Protein AF-A0A3B1E7H5-F1 (afdb_monomer_lite)

pLDDT: mean 79.61, std 22.27, range [31.23, 98.44]

Structure (mmCIF, N/CA/C/O backbone):
data_AF-A0A3B1E7H5-F1
#
_entry.id   AF-A0A3B1E7H5-F1
#
loop_
_atom_site.group_PDB
_atom_site.id
_atom_site.type_symbol
_atom_site.label_atom_id
_atom_site.label_alt_id
_atom_site.label_comp_id
_atom_site.label_asym_id
_atom_site.label_entity_id
_atom_site.label_seq_id
_atom_site.pdbx_PDB_ins_code
_atom_site.Cartn_x
_atom_site.Cartn_y
_atom_site.Cartn_z
_atom_site.occupancy
_atom_site.B_iso_or_equiv
_atom_site.auth_seq_id
_atom_site.auth_comp_id
_atom_site.auth_asym_id
_atom_site.auth_atom_id
_atom_site.pdbx_PDB_model_num
ATOM 1 N N . MET A 1 1 ? 41.644 23.064 11.156 1.00 37.06 1 MET A N 1
ATOM 2 C CA . MET A 1 1 ? 41.911 21.688 10.684 1.00 37.06 1 MET A CA 1
ATOM 3 C C . MET A 1 1 ? 40.904 20.757 11.340 1.00 37.06 1 MET A C 1
ATOM 5 O O . MET A 1 1 ? 40.813 20.845 12.561 1.00 37.06 1 MET A O 1
ATOM 9 N N . PRO A 1 2 ? 40.238 19.846 10.609 1.00 52.75 2 PRO A N 1
ATOM 10 C CA . PRO A 1 2 ? 39.858 19.847 9.179 1.00 52.75 2 PRO A CA 1
ATOM 11 C C . PRO A 1 2 ? 38.431 20.451 8.998 1.00 52.75 2 PRO A C 1
ATOM 13 O O . PRO A 1 2 ? 37.712 20.549 9.986 1.00 52.75 2 PRO A O 1
ATOM 16 N N . HIS A 1 3 ? 38.027 21.080 7.884 1.00 39.94 3 HIS A N 1
ATOM 17 C CA . HIS A 1 3 ? 37.911 20.639 6.472 1.00 39.94 3 HIS A CA 1
ATOM 18 C C . HIS A 1 3 ? 36.765 19.636 6.246 1.00 39.94 3 HIS A C 1
ATOM 20 O O . HIS A 1 3 ? 36.813 18.537 6.787 1.00 39.94 3 HIS A O 1
ATOM 26 N N . ASP A 1 4 ? 35.637 20.081 5.673 1.00 42.97 4 ASP A N 1
ATOM 27 C CA . ASP A 1 4 ? 35.231 20.015 4.238 1.00 42.97 4 ASP A CA 1
ATOM 28 C C . ASP A 1 4 ? 34.160 18.889 4.123 1.00 42.97 4 ASP A C 1
ATOM 30 O O . ASP A 1 4 ? 34.088 18.043 5.009 1.00 42.97 4 ASP A O 1
ATOM 34 N N . ASP A 1 5 ? 33.215 18.792 3.184 1.00 49.41 5 ASP A N 1
ATOM 35 C CA . ASP A 1 5 ? 33.025 19.359 1.843 1.00 49.41 5 ASP A CA 1
ATOM 36 C C . ASP A 1 5 ? 31.503 19.332 1.524 1.00 49.41 5 ASP A C 1
ATOM 38 O O . ASP A 1 5 ? 30.885 18.275 1.675 1.00 49.41 5 ASP A O 1
ATOM 42 N N . ALA A 1 6 ? 30.860 20.451 1.140 1.00 48.75 6 ALA A N 1
ATOM 43 C CA . ALA A 1 6 ? 29.412 20.452 0.812 1.00 48.75 6 ALA A CA 1
ATOM 44 C C . ALA A 1 6 ? 28.867 21.670 0.033 1.00 48.75 6 ALA A C 1
ATOM 46 O O . ALA A 1 6 ? 27.847 21.544 -0.642 1.00 48.75 6 ALA A O 1
ATOM 47 N N . THR A 1 7 ? 29.483 22.854 0.127 1.00 49.75 7 THR A N 1
ATOM 48 C CA . THR A 1 7 ? 28.890 24.122 -0.362 1.00 49.75 7 THR A CA 1
ATOM 49 C C . THR A 1 7 ? 29.613 24.730 -1.567 1.00 49.75 7 THR A C 1
ATOM 51 O O . THR A 1 7 ? 29.590 25.941 -1.750 1.00 49.75 7 THR A O 1
ATOM 54 N N . LEU A 1 8 ? 30.267 23.907 -2.394 1.00 50.81 8 LEU A N 1
ATOM 55 C CA . LEU A 1 8 ? 31.097 24.372 -3.517 1.00 50.81 8 LEU A CA 1
ATOM 56 C C . LEU A 1 8 ? 30.786 23.616 -4.825 1.00 50.81 8 LEU A C 1
ATOM 58 O O . LEU A 1 8 ? 31.673 23.097 -5.498 1.00 50.81 8 LEU A O 1
ATOM 62 N N . ARG A 1 9 ? 29.490 23.520 -5.170 1.00 49.94 9 ARG A N 1
ATOM 63 C CA . ARG A 1 9 ? 28.989 22.908 -6.425 1.00 49.94 9 ARG A CA 1
ATOM 64 C C . ARG A 1 9 ? 27.782 23.617 -7.072 1.00 49.94 9 ARG A C 1
ATOM 66 O O . ARG A 1 9 ? 27.054 22.982 -7.827 1.00 49.94 9 ARG A O 1
ATOM 73 N N . GLN A 1 10 ? 27.542 24.902 -6.790 1.00 46.12 10 GLN A N 1
ATOM 74 C CA . GLN A 1 10 ? 26.424 25.656 -7.401 1.00 46.12 10 GLN A CA 1
ATOM 75 C C . GLN A 1 10 ? 26.791 27.036 -7.987 1.00 46.12 10 GLN A C 1
ATOM 77 O O . GLN A 1 10 ? 25.894 27.770 -8.381 1.00 46.12 10 GLN A O 1
ATOM 82 N N . GLU A 1 11 ? 28.080 27.381 -8.116 1.00 47.22 11 GLU A N 1
ATOM 83 C CA . GLU A 1 11 ? 28.516 28.691 -8.656 1.00 47.22 11 GLU A CA 1
ATOM 84 C C . GLU A 1 11 ? 29.422 28.612 -9.907 1.00 47.22 11 GLU A C 1
ATOM 86 O O . GLU A 1 11 ? 29.957 29.623 -10.348 1.00 47.22 11 GLU A O 1
ATOM 91 N N . THR A 1 12 ? 29.573 27.440 -10.538 1.00 46.88 12 THR A N 1
ATOM 92 C CA . THR A 1 12 ? 30.429 27.259 -11.737 1.00 46.88 12 THR A CA 1
ATOM 93 C C . THR A 1 12 ? 29.666 27.042 -13.054 1.00 46.88 12 THR A C 1
ATOM 95 O O . THR A 1 12 ? 30.247 26.542 -14.011 1.00 46.88 12 THR A O 1
ATOM 98 N N . GLU A 1 13 ? 28.388 27.432 -13.136 1.00 44.66 13 GLU A N 1
ATOM 99 C CA . GLU A 1 13 ? 27.557 27.327 -14.360 1.00 44.66 13 GLU A CA 1
ATOM 100 C C . GLU A 1 13 ? 26.935 28.671 -14.814 1.00 44.66 13 GLU A C 1
ATOM 102 O O . GLU A 1 13 ? 25.942 28.691 -15.534 1.00 44.66 13 GLU A O 1
ATOM 107 N N . GLN A 1 14 ? 27.515 29.820 -14.433 1.00 45.69 14 GLN A N 1
ATOM 108 C CA . GLN A 1 14 ? 27.044 31.152 -14.877 1.00 45.69 14 GLN A CA 1
ATOM 109 C C . GLN A 1 14 ? 28.084 32.013 -15.625 1.00 45.69 14 GLN A C 1
ATOM 111 O O . GLN A 1 14 ? 27.873 33.210 -15.801 1.00 45.69 14 GLN A O 1
ATOM 116 N N . GLN A 1 15 ? 29.195 31.437 -16.106 1.00 45.88 15 GLN A N 1
ATOM 117 C CA . GLN A 1 15 ? 30.231 32.188 -16.845 1.00 45.88 15 GLN A CA 1
ATOM 118 C C . GLN A 1 15 ? 30.822 31.460 -18.071 1.00 45.88 15 GLN A C 1
ATOM 120 O O . GLN A 1 15 ? 32.036 31.502 -18.279 1.00 45.88 15 GLN A O 1
ATOM 125 N N . HIS A 1 16 ? 30.001 30.819 -18.922 1.00 44.69 16 HIS A N 1
ATOM 126 C CA . HIS A 1 16 ? 30.487 30.439 -20.264 1.00 44.69 16 HIS A CA 1
ATOM 127 C C . HIS A 1 16 ? 29.453 30.241 -21.393 1.00 44.69 16 HIS A C 1
ATOM 129 O O . HIS A 1 16 ? 29.651 29.369 -22.233 1.00 44.69 16 HIS A O 1
ATOM 135 N N . GLU A 1 17 ? 28.374 31.034 -21.473 1.00 41.53 17 GLU A N 1
ATOM 136 C CA . GLU A 1 17 ? 27.493 30.964 -22.661 1.00 41.53 17 GLU A CA 1
ATOM 137 C C . GLU A 1 17 ? 26.720 32.262 -22.979 1.00 41.53 17 GLU A C 1
ATOM 139 O O . GLU A 1 17 ? 25.498 32.269 -23.099 1.00 41.53 17 GLU A O 1
ATOM 144 N N . GLN A 1 18 ? 27.433 33.384 -23.136 1.00 44.12 18 GLN A N 1
ATOM 145 C CA . GLN A 1 18 ? 26.907 34.564 -23.842 1.00 44.12 18 GLN A CA 1
ATOM 146 C C . GLN A 1 18 ? 27.995 35.224 -24.688 1.00 44.12 18 GLN A C 1
ATOM 148 O O . GLN A 1 18 ? 28.596 36.210 -24.279 1.00 44.12 18 GLN A O 1
ATOM 153 N N . ASP A 1 19 ? 28.216 34.677 -25.882 1.00 37.53 19 ASP A N 1
ATOM 154 C CA . ASP A 1 19 ? 28.718 35.452 -27.015 1.00 37.53 19 ASP A CA 1
ATOM 155 C C . ASP A 1 19 ? 28.324 34.770 -28.340 1.00 37.53 19 ASP A C 1
ATOM 157 O O . ASP A 1 19 ? 28.263 33.544 -28.424 1.00 37.53 19 ASP A O 1
ATOM 161 N N . ILE A 1 20 ? 28.084 35.575 -29.383 1.00 37.56 20 ILE A N 1
ATOM 162 C CA . ILE A 1 20 ? 27.802 35.161 -30.777 1.00 37.56 20 ILE A CA 1
ATOM 163 C C . ILE A 1 20 ? 26.401 34.549 -31.047 1.00 37.56 20 ILE A C 1
ATOM 165 O O . ILE A 1 20 ? 26.248 33.401 -31.463 1.00 37.56 20 ILE A O 1
ATOM 169 N N . PHE A 1 21 ? 25.369 35.397 -31.000 1.00 32.94 21 PHE A N 1
ATOM 170 C CA . PHE A 1 21 ? 24.328 35.411 -32.042 1.00 32.94 21 PHE A CA 1
ATOM 171 C C . PHE A 1 21 ? 23.831 36.851 -32.265 1.00 32.94 21 PHE A C 1
ATOM 173 O O . PHE A 1 21 ? 24.000 37.693 -31.388 1.00 32.94 21 PHE A O 1
ATOM 180 N N . MET A 1 22 ? 23.195 37.112 -33.414 1.00 33.00 22 MET A N 1
ATOM 181 C CA . MET A 1 22 ? 22.730 38.426 -33.907 1.00 33.00 22 MET A CA 1
ATOM 182 C C . MET A 1 22 ? 23.820 39.368 -34.448 1.00 33.00 22 MET A C 1
ATOM 184 O O . MET A 1 22 ? 24.302 40.249 -33.749 1.00 33.00 22 MET A O 1
ATOM 188 N N . LEU A 1 23 ? 24.098 39.253 -35.751 1.00 35.47 23 LEU A N 1
ATOM 189 C CA . LEU A 1 23 ? 24.118 40.389 -36.687 1.00 35.47 23 LEU A CA 1
ATOM 190 C C . LEU A 1 23 ? 24.008 39.835 -38.117 1.00 35.47 23 LEU A C 1
ATOM 192 O O . LEU A 1 23 ? 24.973 39.288 -38.644 1.00 35.47 23 LEU A O 1
ATOM 196 N N . ASN A 1 24 ? 22.823 39.938 -38.727 1.00 31.23 24 ASN A N 1
ATOM 197 C CA . ASN A 1 24 ? 22.615 39.610 -40.138 1.00 31.23 24 ASN A CA 1
ATOM 198 C C . ASN A 1 24 ? 21.398 40.364 -40.702 1.00 31.23 24 ASN A C 1
ATOM 200 O O . ASN A 1 24 ? 20.282 39.867 -40.606 1.00 31.23 24 ASN A O 1
ATOM 204 N N . ASP A 1 25 ? 21.669 41.523 -41.301 1.00 35.94 25 ASP A N 1
ATOM 205 C CA . ASP A 1 25 ? 20.841 42.305 -42.235 1.00 35.94 25 ASP A CA 1
ATOM 206 C C . ASP A 1 25 ? 21.870 42.897 -43.235 1.00 35.94 25 ASP A C 1
ATOM 208 O O . ASP A 1 25 ? 22.886 43.442 -42.804 1.00 35.94 25 ASP A O 1
ATOM 212 N N . THR A 1 26 ? 21.857 42.555 -44.531 1.00 34.38 26 THR A N 1
ATOM 213 C CA . THR A 1 26 ? 21.173 43.279 -45.635 1.00 34.38 26 THR A CA 1
ATOM 214 C C . THR A 1 26 ? 21.340 44.806 -45.575 1.00 34.38 26 THR A C 1
ATOM 216 O O . THR A 1 26 ? 20.924 45.405 -44.589 1.00 34.38 26 THR A O 1
ATOM 219 N N . ASP A 1 27 ? 21.846 45.556 -46.561 1.00 32.69 27 ASP A N 1
ATOM 220 C CA . ASP A 1 27 ? 22.491 45.318 -47.878 1.00 32.69 27 ASP A CA 1
ATOM 221 C C . ASP A 1 27 ? 23.369 46.594 -48.173 1.00 32.69 27 ASP A C 1
ATOM 223 O O . ASP A 1 27 ? 23.541 47.406 -47.263 1.00 32.69 27 ASP A O 1
ATOM 227 N N . SER A 1 28 ? 23.998 46.909 -49.321 1.00 33.81 28 SER A N 1
ATOM 228 C CA . SER A 1 28 ? 23.932 46.413 -50.707 1.00 33.81 28 SER A CA 1
ATOM 229 C C . SER A 1 28 ? 25.235 46.670 -51.511 1.00 33.81 28 SER A C 1
ATOM 231 O O . SER A 1 28 ? 26.162 47.331 -51.051 1.00 33.81 28 SER A O 1
ATOM 233 N N . ASP A 1 29 ? 25.231 46.185 -52.760 1.00 31.95 29 ASP A N 1
ATOM 234 C CA . ASP A 1 29 ? 25.776 46.830 -53.971 1.00 31.95 29 ASP A CA 1
ATOM 235 C C . ASP A 1 29 ? 27.286 46.906 -54.332 1.00 31.95 29 ASP A C 1
ATOM 237 O O . ASP A 1 29 ? 28.109 47.592 -53.736 1.00 31.95 29 ASP A O 1
ATOM 241 N N . ILE A 1 30 ? 27.539 46.352 -55.535 1.00 35.50 30 ILE A N 1
ATOM 242 C CA . ILE A 1 30 ? 28.371 46.903 -56.629 1.00 35.50 30 ILE A CA 1
ATOM 243 C C . ILE A 1 30 ? 29.911 46.848 -56.456 1.00 35.50 30 ILE A C 1
ATOM 245 O O . ILE A 1 30 ? 30.571 47.838 -56.152 1.00 35.50 30 ILE A O 1
ATOM 249 N N . ASN A 1 31 ? 30.532 45.723 -56.849 1.00 36.28 31 ASN A N 1
ATOM 250 C CA . ASN A 1 31 ? 31.095 45.562 -58.211 1.00 36.28 31 ASN A CA 1
ATOM 251 C C . ASN A 1 31 ? 31.828 44.217 -58.423 1.00 36.28 31 ASN A C 1
ATOM 253 O O . ASN A 1 31 ? 32.581 43.749 -57.574 1.00 36.28 31 ASN A O 1
ATOM 257 N N . SER A 1 32 ? 31.688 43.663 -59.629 1.00 34.03 32 SER A N 1
ATOM 258 C CA . SER A 1 32 ? 32.367 42.454 -60.131 1.00 34.03 32 SER A CA 1
ATOM 259 C C . SER A 1 32 ? 32.955 42.746 -61.521 1.00 34.03 32 SER A C 1
ATOM 261 O O . SER A 1 32 ? 32.484 43.675 -62.175 1.00 34.03 32 SER A O 1
ATOM 263 N N . PRO A 1 33 ? 33.784 41.865 -62.111 1.00 48.31 33 PRO A N 1
ATOM 264 C CA . PRO A 1 33 ? 34.967 41.160 -61.597 1.00 48.31 33 PRO A CA 1
ATOM 265 C C . PRO A 1 33 ? 36.200 41.476 -62.500 1.00 48.31 33 PRO A C 1
ATOM 267 O O . PRO A 1 33 ? 36.107 42.379 -63.326 1.00 48.31 33 PRO A O 1
ATOM 270 N N . THR A 1 34 ? 37.326 40.733 -62.409 1.00 36.53 34 THR A N 1
ATOM 271 C CA . THR A 1 34 ? 38.103 40.171 -63.569 1.00 36.53 34 THR A CA 1
ATOM 272 C C . THR A 1 34 ? 39.475 39.559 -63.174 1.00 36.53 34 THR A C 1
ATOM 274 O O . THR A 1 34 ? 40.439 40.265 -62.920 1.00 36.53 34 THR A O 1
ATOM 277 N N . ILE A 1 35 ? 39.535 38.218 -63.179 1.00 38.78 35 ILE A N 1
ATOM 278 C CA . ILE A 1 35 ? 40.524 37.321 -63.842 1.00 38.78 35 ILE A CA 1
ATOM 279 C C . ILE A 1 35 ? 42.064 37.453 -63.591 1.00 38.78 35 ILE A C 1
ATOM 281 O O . ILE A 1 35 ? 42.752 38.249 -64.213 1.00 38.78 35 ILE A O 1
ATOM 285 N N . VAL A 1 36 ? 42.586 36.485 -62.808 1.00 37.97 36 VAL A N 1
ATOM 286 C CA . VAL A 1 36 ? 43.671 35.487 -63.089 1.00 37.97 36 VAL A CA 1
ATOM 287 C C . VAL A 1 36 ? 45.139 35.884 -63.437 1.00 37.97 36 VAL A C 1
ATOM 289 O O . VAL A 1 36 ? 45.435 36.472 -64.470 1.00 37.97 36 VAL A O 1
ATOM 292 N N . SER A 1 37 ? 46.055 35.226 -62.694 1.00 37.69 37 SER A N 1
ATOM 293 C CA . SER A 1 37 ? 47.433 34.745 -63.018 1.00 37.69 37 SER A CA 1
ATOM 294 C C . SER A 1 37 ? 48.694 35.586 -62.726 1.00 37.69 37 SER A C 1
ATOM 296 O O . SER A 1 37 ? 48.673 36.805 -62.605 1.00 37.69 37 SER A O 1
ATOM 298 N N . LEU A 1 38 ? 49.793 34.839 -62.516 1.00 38.38 38 LEU A N 1
ATOM 299 C CA . LEU A 1 38 ? 51.087 35.218 -61.923 1.00 38.38 38 LEU A CA 1
ATOM 300 C C . LEU A 1 38 ? 52.187 35.559 -62.972 1.00 38.38 38 LEU A C 1
ATOM 302 O O . LEU A 1 38 ? 51.983 35.323 -64.162 1.00 38.38 38 LEU A O 1
ATOM 306 N N . PRO A 1 39 ? 53.354 36.105 -62.550 1.00 47.16 39 PRO A N 1
ATOM 307 C CA . PRO A 1 39 ? 54.324 36.774 -63.431 1.00 47.16 39 PRO A CA 1
ATOM 308 C C . PRO A 1 39 ? 55.582 35.946 -63.796 1.00 47.16 39 PRO A C 1
ATOM 310 O O . PRO A 1 39 ? 55.753 34.824 -63.327 1.00 47.16 39 PRO A O 1
ATOM 313 N N . SER A 1 40 ? 56.493 36.598 -64.549 1.00 34.75 40 SER A N 1
ATOM 314 C CA . SER A 1 40 ? 57.951 36.361 -64.750 1.00 34.75 40 SER A CA 1
ATOM 315 C C . SER A 1 40 ? 58.304 36.200 -66.245 1.00 34.75 40 SER A C 1
ATOM 317 O O . SER A 1 40 ? 58.008 35.179 -66.850 1.00 34.75 40 SER A O 1
ATOM 319 N N . ALA A 1 41 ? 58.700 37.258 -66.964 1.00 36.53 41 ALA A N 1
ATOM 320 C CA . ALA A 1 41 ? 60.038 37.878 -67.015 1.00 36.53 41 ALA A CA 1
ATOM 321 C C . ALA A 1 41 ? 61.113 37.052 -67.763 1.00 36.53 41 ALA A C 1
ATOM 323 O O . ALA A 1 41 ? 61.586 36.038 -67.259 1.00 36.53 41 ALA A O 1
ATOM 324 N N . THR A 1 42 ? 61.604 37.549 -68.911 1.00 37.94 42 THR A N 1
ATOM 325 C CA . THR A 1 42 ? 62.929 38.216 -69.068 1.00 37.94 42 THR A CA 1
ATOM 326 C C . THR A 1 42 ? 63.335 38.314 -70.559 1.00 37.94 42 THR A C 1
ATOM 328 O O . THR A 1 42 ? 63.133 37.392 -71.342 1.00 37.94 42 THR A O 1
ATOM 331 N N . GLU A 1 43 ? 63.901 39.464 -70.933 1.00 39.72 43 GLU A N 1
ATOM 332 C CA . GLU A 1 43 ? 64.569 39.820 -72.208 1.00 39.72 43 GLU A CA 1
ATOM 333 C C . GLU A 1 43 ? 65.816 38.932 -72.528 1.00 39.72 43 GLU A C 1
ATOM 335 O O . GLU A 1 43 ? 66.268 38.257 -71.601 1.00 39.72 43 GLU A O 1
ATOM 340 N N . PRO A 1 44 ? 66.444 38.925 -73.746 1.00 49.81 44 PRO A N 1
ATOM 341 C CA . PRO A 1 44 ? 66.947 40.152 -74.409 1.00 49.81 44 PRO A CA 1
ATOM 342 C C . PRO A 1 44 ? 67.075 40.213 -75.965 1.00 49.81 44 PRO A C 1
ATOM 344 O O . PRO A 1 44 ? 67.245 39.207 -76.639 1.00 49.81 44 PRO A O 1
ATOM 347 N N . ARG A 1 45 ? 67.086 41.464 -76.481 1.00 33.25 45 ARG A N 1
ATOM 348 C CA . ARG A 1 45 ? 68.027 42.129 -77.449 1.00 33.25 45 ARG A CA 1
ATOM 349 C C . ARG A 1 45 ? 68.532 41.344 -78.697 1.00 33.25 45 ARG A C 1
ATOM 351 O O . ARG A 1 45 ? 68.909 40.191 -78.603 1.00 33.25 45 ARG A O 1
ATOM 358 N N . SER A 1 46 ? 68.694 41.924 -79.899 1.00 39.06 46 SER A N 1
ATOM 359 C CA . SER A 1 46 ? 69.134 43.296 -80.258 1.00 39.06 46 SER A CA 1
ATOM 360 C C . SER A 1 46 ? 68.935 43.651 -81.755 1.00 39.06 46 SER A C 1
ATOM 362 O O . SER A 1 46 ? 68.875 42.755 -82.584 1.00 39.06 46 SER A O 1
ATOM 364 N N . PHE A 1 47 ? 68.919 44.967 -82.054 1.00 34.88 47 PHE A N 1
ATOM 365 C CA . PHE A 1 47 ? 69.333 45.723 -83.273 1.00 34.88 47 PHE A CA 1
ATOM 366 C C . PHE A 1 47 ? 69.661 44.979 -84.603 1.00 34.88 47 PHE A C 1
ATOM 368 O O . PHE A 1 47 ? 70.364 43.982 -84.600 1.00 34.88 47 PHE A O 1
ATOM 375 N N . GLY A 1 48 ? 69.363 45.493 -85.808 1.00 34.59 48 GLY A N 1
ATOM 376 C CA . GLY A 1 48 ? 68.732 46.759 -86.206 1.00 34.59 48 GLY A CA 1
ATOM 377 C C . GLY A 1 48 ? 69.179 47.264 -87.600 1.00 34.59 48 GLY A C 1
ATOM 378 O O . GLY A 1 48 ? 70.125 46.750 -88.190 1.00 34.59 48 GLY A O 1
ATOM 379 N N . THR A 1 49 ? 68.543 48.364 -88.031 1.00 34.44 49 THR A N 1
ATOM 380 C CA . THR A 1 49 ? 68.896 49.357 -89.085 1.00 34.44 49 THR A CA 1
ATOM 381 C C . THR A 1 49 ? 68.184 49.282 -90.446 1.00 34.44 49 THR A C 1
ATOM 383 O O . THR A 1 49 ? 68.216 48.266 -91.126 1.00 34.44 49 THR A O 1
ATOM 386 N N . SER A 1 50 ? 67.603 50.421 -90.867 1.00 32.25 50 SER A N 1
ATOM 387 C CA . SER A 1 50 ? 67.712 51.006 -92.223 1.00 32.25 50 SER A CA 1
ATOM 388 C C . SER A 1 50 ? 66.724 52.171 -92.427 1.00 32.25 50 SER A C 1
ATOM 390 O O . SER A 1 50 ? 65.560 51.929 -92.727 1.00 32.25 50 SER A O 1
ATOM 392 N N . THR A 1 51 ? 67.211 53.421 -92.379 1.00 34.03 51 THR A N 1
ATOM 393 C CA . THR A 1 51 ? 66.718 54.498 -93.267 1.00 34.03 51 THR A CA 1
ATOM 394 C C . THR A 1 51 ? 67.815 55.553 -93.456 1.00 34.03 51 THR A C 1
ATOM 396 O O . THR A 1 51 ? 68.224 56.198 -92.494 1.00 34.03 51 THR A O 1
ATOM 399 N N . LYS A 1 52 ? 68.291 55.770 -94.691 1.00 40.41 52 LYS A N 1
ATOM 400 C CA . LYS A 1 52 ? 69.121 56.939 -95.053 1.00 40.41 52 LYS A CA 1
ATOM 401 C C . LYS A 1 52 ? 68.286 57.943 -95.847 1.00 40.41 52 LYS A C 1
ATOM 403 O O . LYS A 1 52 ? 67.475 57.552 -96.686 1.00 40.41 52 LYS A O 1
ATOM 408 N N . SER A 1 53 ? 68.482 59.231 -95.577 1.00 43.88 53 SER A N 1
ATOM 409 C CA . SER A 1 53 ? 67.731 60.313 -96.214 1.00 43.88 53 SER A CA 1
ATOM 410 C C . SER A 1 53 ? 68.111 60.515 -97.687 1.00 43.88 53 SER A C 1
ATOM 412 O O . SER A 1 53 ? 69.219 60.226 -98.142 1.00 43.88 53 SER A O 1
ATOM 414 N N . ARG A 1 54 ? 67.134 61.004 -98.454 1.00 51.31 54 ARG A N 1
ATOM 415 C CA . ARG A 1 54 ? 67.203 61.241 -99.901 1.00 51.31 54 ARG A CA 1
ATOM 416 C C . ARG A 1 54 ? 67.645 62.687 -100.133 1.00 51.31 54 ARG A C 1
ATOM 418 O O . ARG A 1 54 ? 66.930 63.567 -99.682 1.00 51.31 54 ARG A O 1
ATOM 425 N N . ILE A 1 55 ? 68.757 62.919 -100.842 1.00 52.00 55 ILE A N 1
ATOM 426 C CA . ILE A 1 55 ? 69.129 64.218 -101.470 1.00 52.00 55 ILE A CA 1
ATOM 427 C C . ILE A 1 55 ? 70.296 64.045 -102.469 1.00 52.00 55 ILE A C 1
ATOM 429 O O . ILE A 1 55 ? 70.291 64.642 -103.540 1.00 52.00 55 ILE A O 1
ATOM 433 N N . VAL A 1 56 ? 71.246 63.141 -102.198 1.00 52.25 56 VAL A N 1
ATOM 434 C CA . VAL A 1 56 ? 72.447 62.903 -103.041 1.00 52.25 56 VAL A CA 1
ATOM 435 C C . VAL A 1 56 ? 72.135 62.196 -104.386 1.00 52.25 56 VAL A C 1
ATOM 437 O O . VAL A 1 56 ? 72.976 62.086 -105.274 1.00 52.25 56 VAL A O 1
ATOM 440 N N . THR A 1 57 ? 70.901 61.729 -104.588 1.00 54.91 57 THR A N 1
ATOM 441 C CA . THR A 1 57 ? 70.504 60.815 -105.677 1.00 54.91 57 THR A CA 1
ATOM 442 C C . THR A 1 57 ? 70.109 61.462 -107.012 1.00 54.91 57 THR A C 1
ATOM 444 O O . THR A 1 57 ? 69.769 60.721 -107.941 1.00 54.91 57 THR A O 1
ATOM 447 N N . TRP A 1 58 ? 70.149 62.796 -107.130 1.00 50.34 58 TRP A N 1
ATOM 448 C CA . TRP A 1 58 ? 69.810 63.520 -108.370 1.00 50.34 58 TRP A CA 1
ATOM 449 C C . TRP A 1 58 ? 71.033 64.022 -109.160 1.00 50.34 58 TRP A C 1
ATOM 451 O O . TRP A 1 58 ? 71.052 63.882 -110.378 1.00 50.34 58 TRP A O 1
ATOM 461 N N . LEU A 1 59 ? 72.092 64.508 -108.498 1.00 57.38 59 LEU A N 1
ATOM 462 C CA . LEU A 1 59 ? 73.289 65.031 -109.187 1.00 57.38 59 LEU A CA 1
ATOM 463 C C . LEU A 1 59 ? 74.231 63.935 -109.718 1.00 57.38 59 LEU A C 1
ATOM 465 O O . LEU A 1 59 ? 74.878 64.115 -110.744 1.00 57.38 59 LEU A O 1
ATOM 469 N N . ILE A 1 60 ? 74.268 62.762 -109.078 1.00 61.53 60 ILE A N 1
ATOM 470 C CA . ILE A 1 60 ? 75.081 61.625 -109.553 1.00 61.53 60 ILE A CA 1
ATOM 471 C C . ILE A 1 60 ? 74.470 60.992 -110.823 1.00 61.53 60 ILE A C 1
ATOM 473 O O . ILE A 1 60 ? 75.184 60.423 -111.647 1.00 61.53 60 ILE A O 1
ATOM 477 N N . ARG A 1 61 ? 73.150 61.124 -111.028 1.00 58.38 61 ARG A N 1
ATOM 478 C CA . ARG A 1 61 ? 72.453 60.552 -112.194 1.00 58.38 61 ARG A CA 1
ATOM 479 C C . ARG A 1 61 ? 72.641 61.352 -113.485 1.00 58.38 61 ARG A C 1
ATOM 481 O O . ARG A 1 61 ? 72.680 60.738 -114.547 1.00 58.38 61 ARG A O 1
ATOM 488 N N . SER A 1 62 ? 72.796 62.675 -113.418 1.00 62.56 62 SER A N 1
ATOM 489 C CA . SER A 1 62 ? 73.080 63.493 -114.608 1.00 62.56 62 SER A CA 1
ATOM 490 C C . SER A 1 62 ? 74.521 63.314 -115.102 1.00 62.56 62 SER A C 1
ATOM 492 O O . SER A 1 62 ? 74.736 63.177 -116.305 1.00 62.56 62 SER A O 1
ATOM 494 N N . ALA A 1 63 ? 75.494 63.216 -114.188 1.00 67.50 63 ALA A N 1
ATOM 495 C CA . ALA A 1 63 ? 76.893 62.947 -114.532 1.00 67.50 63 ALA A CA 1
ATOM 496 C C . ALA A 1 63 ? 77.083 61.572 -115.207 1.00 67.50 63 ALA A C 1
ATOM 498 O O . ALA A 1 63 ? 77.790 61.465 -116.209 1.00 67.50 63 ALA A O 1
ATOM 499 N N . LEU A 1 64 ? 76.396 60.532 -114.717 1.00 66.19 64 LEU A N 1
ATOM 500 C CA . LEU A 1 64 ? 76.434 59.196 -115.326 1.00 66.19 64 LEU A CA 1
ATOM 501 C C . LEU A 1 64 ? 75.880 59.173 -116.759 1.00 66.19 64 LEU A C 1
ATOM 503 O O . LEU A 1 64 ? 76.449 58.499 -117.615 1.00 66.19 64 LEU A O 1
ATOM 507 N N . LEU A 1 65 ? 74.811 59.924 -117.046 1.00 71.88 65 LEU A N 1
ATOM 508 C CA . LEU A 1 65 ? 74.213 59.951 -118.385 1.00 71.88 65 LEU A CA 1
ATOM 509 C C . LEU A 1 65 ? 75.149 60.596 -119.424 1.00 71.88 65 LEU A C 1
ATOM 511 O O . LEU A 1 65 ? 75.268 60.088 -120.538 1.00 71.88 65 LEU A O 1
ATOM 515 N N . ALA A 1 66 ? 75.870 61.657 -119.047 1.00 70.81 66 ALA A N 1
ATOM 516 C CA . ALA A 1 66 ? 76.866 62.289 -119.914 1.00 70.81 66 ALA A CA 1
ATOM 517 C C . ALA A 1 66 ? 78.044 61.346 -120.233 1.00 70.81 66 ALA A C 1
ATOM 519 O O . ALA A 1 66 ? 78.456 61.239 -121.390 1.00 70.81 66 ALA A O 1
ATOM 520 N N . CYS A 1 67 ? 78.540 60.601 -119.238 1.00 70.81 67 CYS A N 1
ATOM 521 C CA . CYS A 1 67 ? 79.604 59.613 -119.441 1.00 70.81 67 CYS A CA 1
ATOM 522 C C . CYS A 1 67 ? 79.170 58.428 -120.320 1.00 70.81 67 CYS A C 1
ATOM 524 O O . CYS A 1 67 ? 79.983 57.938 -121.100 1.00 70.81 67 CYS A O 1
ATOM 526 N N . VAL A 1 68 ? 77.907 57.991 -120.254 1.00 73.56 68 VAL A N 1
ATOM 527 C CA . VAL A 1 68 ? 77.381 56.930 -121.137 1.00 73.56 68 VAL A CA 1
ATOM 528 C C . VAL A 1 68 ? 77.312 57.396 -122.596 1.00 73.56 68 VAL A C 1
ATOM 530 O O . VAL A 1 68 ? 77.689 56.641 -123.490 1.00 73.56 68 VAL A O 1
ATOM 533 N N . ILE A 1 69 ? 76.905 58.643 -122.853 1.00 71.75 69 ILE A N 1
ATOM 534 C CA . ILE A 1 69 ? 76.838 59.192 -124.219 1.00 71.75 69 ILE A CA 1
ATOM 535 C C . ILE A 1 69 ? 78.250 59.406 -124.795 1.00 71.75 69 ILE A C 1
ATOM 537 O O . ILE A 1 69 ? 78.520 59.001 -125.926 1.00 71.75 69 ILE A O 1
ATOM 541 N N . ALA A 1 70 ? 79.179 59.961 -124.008 1.00 70.06 70 ALA A N 1
ATOM 542 C CA . ALA A 1 70 ? 80.575 60.128 -124.423 1.00 70.06 70 ALA A CA 1
ATOM 543 C C . ALA A 1 70 ? 81.291 58.779 -124.644 1.00 70.06 70 ALA A C 1
ATOM 545 O O . ALA A 1 70 ? 81.989 58.602 -125.644 1.00 70.06 70 ALA A O 1
ATOM 546 N N . GLY A 1 71 ? 81.071 57.803 -123.755 1.00 63.97 71 GLY A N 1
ATOM 547 C CA . GLY A 1 71 ? 81.598 56.443 -123.891 1.00 63.97 71 GLY A CA 1
ATOM 548 C C . GLY A 1 71 ? 81.034 55.705 -125.109 1.00 63.97 71 GLY A C 1
ATOM 549 O O . GLY A 1 71 ? 81.785 55.042 -125.821 1.00 63.97 71 GLY A O 1
ATOM 550 N N . GLY A 1 72 ? 79.742 55.879 -125.406 1.00 66.44 72 GLY A N 1
ATOM 551 C CA . GLY A 1 72 ? 79.109 55.330 -126.608 1.00 66.44 72 GLY A CA 1
ATOM 552 C C . GLY A 1 72 ? 79.704 55.885 -127.906 1.00 66.44 72 GLY A C 1
ATOM 553 O O . GLY A 1 72 ? 79.968 55.122 -128.835 1.00 66.44 72 GLY A O 1
ATOM 554 N N . TYR A 1 73 ? 79.993 57.189 -127.957 1.00 69.75 73 TYR A N 1
ATOM 555 C CA . TYR A 1 73 ? 80.616 57.811 -129.131 1.00 69.75 73 TYR A CA 1
ATOM 556 C C . TYR A 1 73 ? 82.071 57.345 -129.330 1.00 69.75 73 TYR A C 1
ATOM 558 O O . TYR A 1 73 ? 82.486 57.052 -130.452 1.00 69.75 73 TYR A O 1
ATOM 566 N N . PHE A 1 74 ? 82.833 57.193 -128.240 1.00 63.28 74 PHE A N 1
ATOM 567 C CA . PHE A 1 74 ? 84.213 56.693 -128.288 1.00 63.28 74 PHE A CA 1
ATOM 568 C C . PHE A 1 74 ? 84.300 55.200 -128.665 1.00 63.28 74 PHE A C 1
ATOM 570 O O . PHE A 1 74 ? 85.239 54.788 -129.347 1.00 63.28 74 PHE A O 1
ATOM 577 N N . ALA A 1 75 ? 83.300 54.397 -128.282 1.00 60.09 75 ALA A N 1
ATOM 578 C CA . ALA A 1 75 ? 83.199 52.980 -128.640 1.00 60.09 75 ALA A CA 1
ATOM 579 C C . ALA A 1 75 ? 82.764 52.731 -130.100 1.00 60.09 75 ALA A C 1
ATOM 581 O O . ALA A 1 75 ? 83.041 51.661 -130.641 1.00 60.09 75 ALA A O 1
ATOM 582 N N . TRP A 1 76 ? 82.102 53.696 -130.752 1.00 62.81 76 TRP A N 1
ATOM 583 C CA . TRP A 1 76 ? 81.687 53.579 -132.158 1.00 62.81 76 TRP A CA 1
ATOM 584 C C . TRP A 1 76 ? 82.796 53.969 -133.151 1.00 62.81 76 TRP A C 1
ATOM 586 O O . TRP A 1 76 ? 82.882 53.388 -134.231 1.00 62.81 76 TRP A O 1
ATOM 596 N N . ALA A 1 77 ? 83.669 54.914 -132.783 1.00 67.00 77 ALA A N 1
ATOM 597 C CA . ALA A 1 77 ? 84.664 55.493 -133.692 1.00 67.00 77 ALA A CA 1
ATOM 598 C C . ALA A 1 77 ? 85.994 54.713 -133.820 1.00 67.00 77 ALA A C 1
ATOM 600 O O . ALA A 1 77 ? 86.743 54.965 -134.762 1.00 67.00 77 ALA A O 1
ATOM 601 N N . ASN A 1 78 ? 86.308 53.780 -132.909 1.00 56.22 78 ASN A N 1
ATOM 602 C CA . ASN A 1 78 ? 87.597 53.066 -132.880 1.00 56.22 78 ASN A CA 1
ATOM 603 C C . ASN A 1 78 ? 87.445 51.544 -133.110 1.00 56.22 78 ASN A C 1
ATOM 605 O O . ASN A 1 78 ? 86.994 50.831 -132.208 1.00 56.22 78 ASN A O 1
ATOM 609 N N . PRO A 1 79 ? 87.881 50.991 -134.264 1.00 58.53 79 PRO A N 1
ATOM 610 C CA . PRO A 1 79 ? 87.689 49.572 -134.593 1.00 58.53 79 PRO A CA 1
ATOM 611 C C . PRO A 1 79 ? 88.505 48.591 -133.728 1.00 58.53 79 PRO A C 1
ATOM 613 O O . PRO A 1 79 ? 88.236 47.393 -133.758 1.00 58.53 79 PRO A O 1
ATOM 616 N N . THR A 1 80 ? 89.461 49.071 -132.928 1.00 58.59 80 THR A N 1
ATOM 617 C CA . THR A 1 80 ? 90.315 48.265 -132.033 1.00 58.59 80 THR A CA 1
ATOM 618 C C . THR A 1 80 ? 89.690 47.934 -130.674 1.00 58.59 80 THR A C 1
ATOM 620 O O . THR A 1 80 ? 90.206 47.071 -129.971 1.00 58.59 80 THR A O 1
ATOM 623 N N . ILE A 1 81 ? 88.584 48.583 -130.288 1.00 56.69 81 ILE A N 1
ATOM 624 C CA . ILE A 1 81 ? 87.905 48.345 -128.994 1.00 56.69 81 ILE A CA 1
ATOM 625 C C . ILE A 1 81 ? 86.776 47.301 -129.141 1.00 56.69 81 ILE A C 1
ATOM 627 O O . ILE A 1 81 ? 86.354 46.669 -128.172 1.00 56.69 81 ILE A O 1
ATOM 631 N N . ARG A 1 82 ? 86.339 47.034 -130.379 1.00 49.34 82 ARG A N 1
ATOM 632 C CA . ARG A 1 82 ? 85.258 46.088 -130.707 1.00 49.34 82 ARG A CA 1
ATOM 633 C C . ARG A 1 82 ? 85.611 44.615 -130.427 1.00 49.34 82 ARG A C 1
ATOM 635 O O . ARG A 1 82 ? 84.707 43.793 -130.330 1.00 49.34 82 ARG A O 1
ATOM 642 N N . SER A 1 83 ? 86.895 44.289 -130.262 1.00 53.56 83 SER A N 1
ATOM 643 C CA . SER A 1 83 ? 87.404 42.942 -129.953 1.00 53.56 83 SER A CA 1
ATOM 644 C C . SER A 1 83 ? 87.440 42.591 -128.458 1.00 53.56 83 SER A C 1
ATOM 646 O O . SER A 1 83 ? 87.750 41.452 -128.127 1.00 53.56 83 SER A O 1
ATOM 648 N N . TYR A 1 84 ? 87.091 43.516 -127.556 1.00 54.34 84 TYR A N 1
ATOM 649 C CA . TYR A 1 84 ? 87.018 43.255 -126.106 1.00 54.34 84 TYR A CA 1
ATOM 650 C C . TYR A 1 84 ? 85.590 42.992 -125.585 1.00 54.34 84 TYR A C 1
ATOM 652 O O . TYR A 1 84 ? 85.401 42.804 -124.387 1.00 54.34 84 TYR A O 1
ATOM 660 N N . PHE A 1 85 ? 84.585 42.961 -126.469 1.00 45.38 85 PHE A N 1
ATOM 661 C CA . PHE A 1 85 ? 83.166 42.797 -126.111 1.00 45.38 85 PHE A CA 1
ATOM 662 C C . PHE A 1 85 ? 82.435 41.690 -126.906 1.00 45.38 85 PHE A C 1
ATOM 664 O O . PHE A 1 85 ? 81.211 41.721 -127.020 1.00 45.38 85 PHE A O 1
ATOM 671 N N . VAL A 1 86 ? 83.161 40.695 -127.441 1.00 43.25 86 VAL A N 1
ATOM 672 C CA . VAL A 1 86 ? 82.579 39.486 -128.067 1.00 43.25 86 VAL A CA 1
ATOM 673 C C . VAL A 1 86 ? 83.444 38.247 -127.792 1.00 43.25 86 VAL A C 1
ATOM 675 O O . VAL A 1 86 ? 84.472 38.074 -128.436 1.00 43.25 86 VAL A O 1
ATOM 678 N N . SER A 1 87 ? 83.005 37.391 -126.862 1.00 37.03 87 SER A N 1
ATOM 679 C CA . SER A 1 87 ? 83.350 35.960 -126.679 1.00 37.03 87 SER A CA 1
ATOM 680 C C . SER A 1 87 ? 82.736 35.507 -125.338 1.00 37.03 87 SER A C 1
ATOM 682 O O . SER A 1 87 ? 82.749 36.286 -124.391 1.00 37.03 87 SER A O 1
ATOM 684 N N . GLU A 1 88 ? 82.169 34.318 -125.129 1.00 40.00 88 GLU A N 1
ATOM 685 C CA . GLU A 1 88 ? 81.572 33.288 -125.994 1.00 40.00 88 GLU A CA 1
ATOM 686 C C . GLU A 1 88 ? 80.698 32.413 -125.061 1.00 40.00 88 GLU A C 1
ATOM 688 O O . GLU A 1 88 ? 81.011 32.273 -123.877 1.00 40.00 88 GLU A O 1
ATOM 693 N N . LYS A 1 89 ? 79.562 31.871 -125.524 1.00 40.41 89 LYS A N 1
ATOM 694 C CA . LYS A 1 89 ? 78.623 31.144 -124.645 1.00 40.41 89 LYS A CA 1
ATOM 695 C C . LYS A 1 89 ? 79.021 29.669 -124.521 1.00 40.41 89 LYS A C 1
ATOM 697 O O . LYS A 1 89 ? 78.834 28.927 -125.480 1.00 40.41 89 LYS A O 1
ATOM 702 N N . SER A 1 90 ? 79.458 29.221 -123.340 1.00 42.41 90 SER A N 1
ATOM 703 C CA . SER A 1 90 ? 79.535 27.788 -123.006 1.00 42.41 90 SER A CA 1
ATOM 704 C C . SER A 1 90 ? 78.673 27.444 -121.783 1.00 42.41 90 SER A C 1
ATOM 706 O O . SER A 1 90 ? 78.746 28.083 -120.733 1.00 42.41 90 SER A O 1
ATOM 708 N N . ASP A 1 91 ? 77.795 26.450 -121.944 1.00 43.12 91 ASP A N 1
ATOM 709 C CA . ASP A 1 91 ? 76.847 26.019 -120.914 1.00 43.12 91 ASP A CA 1
ATOM 710 C C . ASP A 1 91 ? 77.491 24.956 -120.001 1.00 43.12 91 ASP A C 1
ATOM 712 O O . ASP A 1 91 ? 77.418 23.756 -120.265 1.00 43.12 91 ASP A O 1
ATOM 716 N N . ASN A 1 92 ? 78.103 25.384 -118.893 1.00 46.88 92 ASN A N 1
ATOM 717 C CA . ASN A 1 92 ? 78.645 24.479 -117.872 1.00 46.88 92 ASN A CA 1
ATOM 718 C C . ASN A 1 92 ? 77.562 24.062 -116.861 1.00 46.88 92 ASN A C 1
ATOM 720 O O . ASN A 1 92 ? 77.436 24.652 -115.790 1.00 46.88 92 ASN A O 1
ATOM 724 N N . THR A 1 93 ? 76.783 23.027 -117.195 1.00 50.78 93 THR A N 1
ATOM 725 C CA . THR A 1 93 ? 75.881 22.354 -116.238 1.00 50.78 93 THR A CA 1
ATOM 726 C C . THR A 1 93 ? 76.494 21.024 -115.800 1.00 50.78 93 THR A C 1
ATOM 728 O O . THR A 1 93 ? 76.261 19.984 -116.414 1.00 50.78 93 THR A O 1
ATOM 731 N N . GLU A 1 94 ? 77.314 21.054 -114.749 1.00 50.41 94 GLU A N 1
ATOM 732 C CA . GLU A 1 94 ? 77.931 19.853 -114.181 1.00 50.41 94 GLU A CA 1
ATOM 733 C C . GLU A 1 94 ? 76.925 19.109 -113.283 1.00 50.41 94 GLU A C 1
ATOM 735 O O . GLU A 1 94 ? 76.575 19.555 -112.189 1.00 50.41 94 GLU A O 1
ATOM 740 N N . TYR A 1 95 ? 76.412 17.971 -113.759 1.00 60.00 95 TYR A N 1
ATOM 741 C CA . TYR A 1 95 ? 75.427 17.178 -113.023 1.00 60.00 95 TYR A CA 1
ATOM 742 C C . TYR A 1 95 ? 76.095 16.261 -111.984 1.00 60.00 95 TYR A C 1
ATOM 744 O O . TYR A 1 95 ? 76.850 15.352 -112.329 1.00 60.00 95 TYR A O 1
ATOM 752 N N . LEU A 1 96 ? 75.727 16.424 -110.708 1.00 57.97 96 LEU A N 1
ATOM 753 C CA . LEU A 1 96 ? 76.069 15.506 -109.611 1.00 57.97 96 LEU A CA 1
ATOM 754 C C . LEU A 1 96 ? 75.356 14.148 -109.778 1.00 57.97 96 LEU A C 1
ATOM 756 O O . LEU A 1 96 ? 74.286 13.903 -109.220 1.00 57.97 96 LEU A O 1
ATOM 760 N N . LEU A 1 97 ? 75.955 13.246 -110.559 1.00 62.88 97 LEU A N 1
ATOM 761 C CA . LEU A 1 97 ? 75.390 11.935 -110.889 1.00 62.88 97 LEU A CA 1
ATOM 762 C C . LEU A 1 97 ? 75.907 10.833 -109.948 1.00 62.88 97 LEU A C 1
ATOM 764 O O . LEU A 1 97 ? 77.081 10.468 -109.969 1.00 62.88 97 LEU A O 1
ATOM 768 N N . ARG A 1 98 ? 75.005 10.240 -109.152 1.00 65.50 98 ARG A N 1
ATOM 769 C CA . ARG A 1 98 ? 75.291 9.074 -108.295 1.00 65.50 98 ARG A CA 1
ATOM 770 C C . ARG A 1 98 ? 74.668 7.809 -108.889 1.00 65.50 98 ARG A C 1
ATOM 772 O O . ARG A 1 98 ? 73.510 7.814 -109.297 1.00 65.50 98 ARG A O 1
ATOM 779 N N . LYS A 1 99 ? 75.419 6.704 -108.918 1.00 70.62 99 LYS A N 1
ATOM 780 C CA . LYS A 1 99 ? 74.965 5.426 -109.494 1.00 70.62 99 LYS A CA 1
ATOM 781 C C . LYS A 1 99 ? 73.817 4.836 -108.662 1.00 70.62 99 LYS A C 1
ATOM 783 O O . LYS A 1 99 ? 73.998 4.560 -107.477 1.00 70.62 99 LYS A O 1
ATOM 788 N N . ALA A 1 100 ? 72.647 4.649 -109.273 1.00 65.06 100 ALA A N 1
ATOM 789 C CA . ALA A 1 100 ? 71.469 4.114 -108.593 1.00 6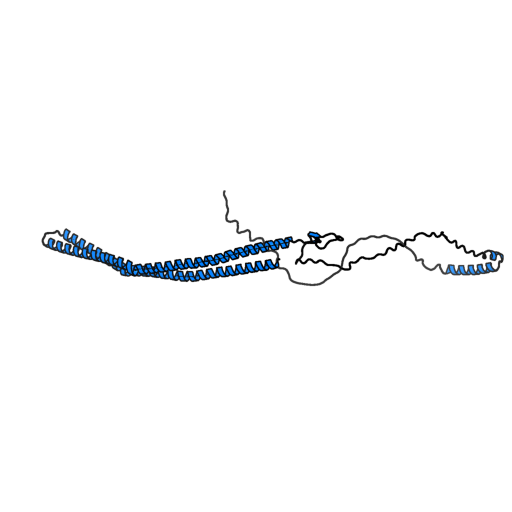5.06 100 ALA A CA 1
ATOM 790 C C . ALA A 1 100 ? 71.661 2.639 -108.197 1.00 65.06 100 ALA A C 1
ATOM 792 O O . ALA A 1 100 ? 72.050 1.811 -109.023 1.00 65.06 100 ALA A O 1
ATOM 793 N N . THR A 1 101 ? 71.349 2.300 -106.946 1.00 71.19 101 THR A N 1
ATOM 794 C CA . THR A 1 101 ? 71.384 0.931 -106.417 1.00 71.19 101 THR A CA 1
ATOM 795 C C . THR A 1 101 ? 69.978 0.477 -106.031 1.00 71.19 101 THR A C 1
ATOM 797 O O . THR A 1 101 ? 69.255 1.177 -105.326 1.00 71.19 101 THR A O 1
ATOM 800 N N . ARG A 1 102 ? 69.570 -0.713 -106.491 1.00 66.38 102 ARG A N 1
ATOM 801 C CA . ARG A 1 102 ? 68.317 -1.345 -106.053 1.00 66.38 102 ARG A CA 1
ATOM 802 C C . ARG A 1 102 ? 68.561 -2.100 -104.748 1.00 66.38 102 ARG A C 1
ATOM 804 O O . ARG A 1 102 ? 69.286 -3.087 -104.736 1.00 66.38 102 ARG A O 1
ATOM 811 N N . GLY A 1 103 ? 67.923 -1.643 -103.676 1.00 72.94 103 GLY A N 1
ATOM 812 C CA . GLY A 1 103 ? 67.775 -2.365 -102.412 1.00 72.94 103 GLY A CA 1
ATOM 813 C C . GLY A 1 103 ? 66.301 -2.425 -102.006 1.00 72.94 103 GLY A C 1
ATOM 814 O O . GLY A 1 103 ? 65.460 -1.765 -102.617 1.00 72.94 103 GLY A O 1
ATOM 815 N N . LEU A 1 104 ? 65.979 -3.203 -100.971 1.00 62.31 104 LEU A N 1
ATOM 816 C CA . LEU A 1 104 ? 64.626 -3.254 -100.409 1.00 62.31 104 LEU A CA 1
ATOM 817 C C . LEU A 1 104 ? 64.293 -1.922 -99.718 1.00 62.31 104 LEU A C 1
ATOM 819 O O . LEU A 1 104 ? 64.677 -1.685 -98.573 1.00 62.31 104 LEU A O 1
ATOM 823 N N . PHE A 1 105 ? 63.576 -1.046 -100.423 1.00 64.62 105 PHE A N 1
ATOM 824 C CA . PHE A 1 105 ? 63.127 0.244 -99.903 1.00 64.62 105 PHE A CA 1
ATOM 825 C C . PHE A 1 105 ? 61.929 0.047 -98.964 1.00 64.62 105 PHE A C 1
ATOM 827 O O . PHE A 1 105 ? 60.777 0.007 -99.396 1.00 64.62 105 PHE A O 1
ATOM 834 N N . ARG A 1 106 ? 62.199 -0.116 -97.663 1.00 64.62 106 ARG A N 1
ATOM 835 C CA . ARG A 1 106 ? 61.150 -0.188 -96.638 1.00 64.62 106 ARG A CA 1
ATOM 836 C C . ARG A 1 106 ? 60.581 1.213 -96.396 1.00 64.62 106 ARG A C 1
ATOM 838 O O . ARG A 1 106 ? 61.172 2.006 -95.669 1.00 64.62 106 ARG A O 1
ATOM 845 N N . ILE A 1 107 ? 59.423 1.492 -96.989 1.00 61.91 107 ILE A N 1
ATOM 846 C CA . ILE A 1 107 ? 58.634 2.693 -96.698 1.00 61.91 107 ILE A CA 1
ATOM 847 C C . ILE A 1 107 ? 57.994 2.516 -95.317 1.00 61.91 107 ILE A C 1
ATOM 849 O O . ILE A 1 107 ? 56.977 1.842 -95.177 1.00 61.91 107 ILE A O 1
ATOM 853 N N . THR A 1 108 ? 58.595 3.113 -94.291 1.00 61.41 108 THR A N 1
ATOM 854 C CA . THR A 1 108 ? 57.978 3.213 -92.963 1.00 61.41 108 THR A CA 1
ATOM 855 C C . THR A 1 108 ? 57.137 4.485 -92.911 1.00 61.41 108 THR A C 1
ATOM 857 O O . THR A 1 108 ? 57.663 5.563 -92.635 1.00 61.41 108 THR A O 1
ATOM 860 N N . VAL A 1 109 ? 55.834 4.377 -93.181 1.00 67.94 109 VAL A N 1
ATOM 861 C CA . VAL A 1 109 ? 54.889 5.466 -92.890 1.00 67.94 109 VAL A CA 1
ATOM 862 C C . VAL A 1 109 ? 54.586 5.438 -91.394 1.00 67.94 109 VAL A C 1
ATOM 864 O O . VAL A 1 109 ? 54.074 4.446 -90.881 1.00 67.94 109 VAL A O 1
ATOM 867 N N . VAL A 1 110 ? 54.920 6.517 -90.685 1.00 68.06 110 VAL A N 1
ATOM 868 C CA . VAL A 1 110 ? 54.563 6.691 -89.270 1.00 68.06 110 VAL A CA 1
ATOM 869 C C . VAL A 1 110 ? 53.266 7.491 -89.198 1.00 68.06 110 VAL A C 1
ATOM 871 O O . VAL A 1 110 ? 53.281 8.714 -89.055 1.00 68.06 110 VAL A O 1
ATOM 874 N N . GLU A 1 111 ? 52.137 6.800 -89.327 1.00 69.25 111 GLU A N 1
ATOM 875 C CA . GLU A 1 111 ? 50.823 7.388 -89.063 1.00 69.25 111 GLU A CA 1
ATOM 876 C C . GLU A 1 111 ? 50.559 7.488 -87.556 1.00 69.25 111 GLU A C 1
ATOM 878 O O . GLU A 1 111 ? 50.879 6.588 -86.779 1.00 69.25 111 GLU A O 1
ATOM 883 N N . ARG A 1 112 ? 49.965 8.610 -87.137 1.00 73.00 112 ARG A N 1
ATOM 884 C CA . ARG A 1 112 ? 49.538 8.848 -85.754 1.00 73.00 112 ARG A CA 1
ATOM 885 C C . ARG A 1 112 ? 48.027 8.658 -85.667 1.00 73.00 112 ARG A C 1
ATOM 887 O O . ARG A 1 112 ? 47.279 9.584 -85.961 1.00 73.00 112 ARG A O 1
ATOM 894 N N . GLY A 1 113 ? 47.594 7.466 -85.268 1.00 77.94 113 GLY A N 1
ATOM 895 C CA . GLY A 1 113 ? 46.201 7.195 -84.907 1.00 77.94 113 GLY A CA 1
ATOM 896 C C . GLY A 1 113 ? 45.950 7.408 -83.412 1.00 77.94 113 GLY A C 1
ATOM 897 O O . GLY A 1 113 ? 46.851 7.209 -82.597 1.00 77.94 113 GLY A O 1
ATOM 898 N N . GLN A 1 114 ? 44.720 7.771 -83.048 1.00 78.88 114 GLN A N 1
ATOM 899 C CA . GLN A 1 114 ? 44.221 7.633 -81.677 1.00 78.88 114 GLN A CA 1
ATOM 900 C C . GLN A 1 114 ? 43.408 6.339 -81.579 1.00 78.88 114 GLN A C 1
ATOM 902 O O . GLN A 1 114 ? 42.605 6.041 -82.461 1.00 78.88 114 GLN A O 1
ATOM 907 N N . LEU A 1 115 ? 43.635 5.568 -80.516 1.00 80.12 115 LEU A N 1
ATOM 908 C CA . LEU A 1 115 ? 42.850 4.380 -80.198 1.00 80.12 115 LEU A CA 1
ATOM 909 C C . LEU A 1 115 ? 41.704 4.790 -79.270 1.00 80.12 115 LEU A C 1
ATOM 911 O O . LEU A 1 115 ? 41.964 5.317 -78.191 1.00 80.12 115 LEU A O 1
ATOM 915 N N . ASP A 1 116 ? 40.465 4.525 -79.678 1.00 77.62 116 ASP A N 1
ATOM 916 C CA . ASP A 1 116 ? 39.267 4.746 -78.862 1.00 77.62 116 ASP A CA 1
ATOM 917 C C . ASP A 1 116 ? 38.472 3.439 -78.695 1.00 77.62 116 ASP A C 1
ATOM 919 O O . ASP A 1 116 ? 38.581 2.505 -79.496 1.00 77.62 116 ASP A O 1
ATOM 923 N N . SER A 1 117 ? 37.700 3.351 -77.617 1.00 83.31 117 SER A N 1
ATOM 924 C CA . SER A 1 117 ? 36.996 2.143 -77.191 1.00 83.31 117 SER A CA 1
ATOM 925 C C . SER A 1 117 ? 35.543 2.139 -77.665 1.00 83.31 117 SER A C 1
ATOM 927 O O . SER A 1 117 ? 34.731 2.957 -77.245 1.00 83.31 117 SER A O 1
ATOM 929 N N . MET A 1 118 ? 35.170 1.146 -78.483 1.00 82.56 118 MET A N 1
ATOM 930 C CA . MET A 1 118 ? 33.812 1.033 -79.052 1.00 82.56 118 MET A CA 1
ATOM 931 C C . MET A 1 118 ? 32.691 0.850 -78.011 1.00 82.56 118 MET A C 1
ATOM 933 O O . MET A 1 118 ? 31.518 1.032 -78.335 1.00 82.56 118 MET A O 1
ATOM 937 N N . LYS A 1 119 ? 33.013 0.419 -76.784 1.00 80.88 119 LYS A N 1
ATOM 938 C CA . LYS A 1 119 ? 32.027 0.153 -75.730 1.00 80.88 119 LYS A CA 1
ATOM 939 C C . LYS A 1 119 ? 32.587 0.482 -74.351 1.00 80.88 119 LYS A C 1
ATOM 941 O O . LYS A 1 119 ? 33.253 -0.344 -73.731 1.00 80.88 119 LYS A O 1
ATOM 946 N N . ASN A 1 120 ? 32.224 1.658 -73.854 1.00 83.00 120 ASN A N 1
ATOM 947 C CA . ASN A 1 120 ? 32.572 2.113 -72.512 1.00 83.00 120 ASN A CA 1
ATOM 948 C C . ASN A 1 120 ? 31.452 1.777 -71.518 1.00 83.00 120 ASN A C 1
ATOM 950 O O . ASN A 1 120 ? 30.269 1.812 -71.860 1.00 83.00 120 ASN A O 1
ATOM 954 N N . VAL A 1 121 ? 31.827 1.440 -70.282 1.00 83.44 121 VAL A N 1
ATOM 955 C CA . VAL A 1 121 ? 30.895 1.191 -69.173 1.00 83.44 121 VAL A CA 1
ATOM 956 C C . VAL A 1 121 ? 31.300 2.085 -68.010 1.00 83.44 121 VAL A C 1
ATOM 958 O O . VAL A 1 121 ? 32.335 1.865 -67.386 1.00 83.44 121 VAL A O 1
ATOM 961 N N . THR A 1 122 ? 30.482 3.092 -67.715 1.00 84.06 122 THR A N 1
ATOM 962 C CA . THR A 1 122 ? 30.706 3.985 -66.575 1.00 84.06 122 THR A CA 1
ATOM 963 C C . THR A 1 122 ? 30.191 3.329 -65.300 1.00 84.06 122 THR A C 1
ATOM 965 O O . THR A 1 122 ? 28.996 3.070 -65.166 1.00 84.06 122 THR A O 1
ATOM 968 N N . MET A 1 123 ? 31.088 3.083 -64.348 1.00 81.75 123 MET A N 1
ATOM 969 C CA . MET A 1 123 ? 30.723 2.655 -62.999 1.00 81.75 123 MET A CA 1
ATOM 970 C C . MET A 1 123 ? 30.396 3.887 -62.151 1.00 81.75 123 MET A C 1
ATOM 972 O O . MET A 1 123 ? 31.175 4.836 -62.113 1.00 81.75 123 MET A O 1
ATOM 976 N N . VAL A 1 124 ? 29.255 3.868 -61.461 1.00 84.88 124 VAL A N 1
ATOM 977 C CA . VAL A 1 124 ? 28.826 4.942 -60.551 1.00 84.88 124 VAL A CA 1
ATOM 978 C C . VAL A 1 124 ? 28.713 4.419 -59.125 1.00 84.88 124 VAL A C 1
ATOM 980 O O . VAL A 1 124 ? 28.315 3.274 -58.904 1.00 84.88 124 VAL A O 1
ATOM 983 N N . ASN A 1 125 ? 29.039 5.265 -58.148 1.00 83.06 125 ASN A N 1
ATOM 984 C CA . ASN A 1 125 ? 28.766 4.963 -56.750 1.00 83.06 125 ASN A CA 1
ATOM 985 C C . ASN A 1 125 ? 27.246 4.987 -56.504 1.00 83.06 125 ASN A C 1
ATOM 987 O O . ASN A 1 125 ? 26.588 5.979 -56.808 1.00 83.06 125 ASN A O 1
ATOM 991 N N . GLN A 1 126 ? 26.703 3.904 -55.946 1.00 82.69 126 GLN A N 1
ATOM 992 C CA . GLN A 1 126 ? 25.282 3.779 -55.592 1.00 82.69 126 GLN A CA 1
ATOM 993 C C . GLN A 1 126 ? 24.993 4.160 -54.129 1.00 82.69 126 GLN A C 1
ATOM 995 O O . GLN A 1 126 ? 23.834 4.285 -53.740 1.00 82.69 126 GLN A O 1
ATOM 1000 N N . VAL A 1 127 ? 26.032 4.343 -53.307 1.00 81.88 127 VAL A N 1
ATOM 1001 C CA . VAL A 1 127 ? 25.898 4.758 -51.906 1.00 81.88 127 VAL A CA 1
ATOM 1002 C C . VAL A 1 127 ? 25.461 6.221 -51.845 1.00 81.88 127 VAL A C 1
ATOM 1004 O O . VAL A 1 127 ? 26.099 7.090 -52.436 1.00 81.88 127 VAL A O 1
ATOM 1007 N N . GLN A 1 128 ? 24.395 6.504 -51.094 1.00 72.06 128 GLN A N 1
ATOM 1008 C CA . GLN A 1 128 ? 23.925 7.871 -50.867 1.00 72.06 128 GLN A CA 1
ATOM 1009 C C . GLN A 1 128 ? 24.922 8.669 -50.008 1.00 72.06 128 GLN A C 1
ATOM 1011 O O . GLN A 1 128 ? 25.257 8.264 -48.895 1.00 72.06 128 GLN A O 1
ATOM 1016 N N . GLY A 1 129 ? 25.341 9.835 -50.509 1.00 75.06 129 GLY A N 1
ATOM 1017 C CA . GLY A 1 129 ? 26.275 10.750 -49.843 1.00 75.06 129 GLY A CA 1
ATOM 1018 C C . GLY A 1 129 ? 27.706 10.684 -50.391 1.00 75.06 129 GLY A C 1
ATOM 1019 O O . GLY A 1 129 ? 27.993 9.981 -51.358 1.00 75.06 129 GLY A O 1
ATOM 1020 N N . SER A 1 130 ? 28.617 11.441 -49.776 1.00 76.06 130 SER A N 1
ATOM 1021 C CA . SER A 1 130 ? 30.047 11.396 -50.095 1.00 76.06 130 SER A CA 1
ATOM 1022 C C . SER A 1 130 ? 30.765 10.332 -49.258 1.00 76.06 130 SER A C 1
ATOM 1024 O O . SER A 1 130 ? 30.616 10.258 -48.037 1.00 76.06 130 SER A O 1
ATOM 1026 N N . THR A 1 131 ? 31.574 9.509 -49.922 1.00 81.50 131 THR A N 1
ATOM 1027 C CA . THR A 1 131 ? 32.466 8.522 -49.296 1.00 81.50 131 THR A CA 1
ATOM 1028 C C . THR A 1 131 ? 33.870 8.660 -49.877 1.00 81.50 131 THR A C 1
ATOM 1030 O O . THR A 1 131 ? 34.041 9.065 -51.028 1.00 81.50 131 THR A O 1
ATOM 1033 N N . THR A 1 132 ? 34.873 8.371 -49.054 1.00 85.69 132 THR A N 1
ATOM 1034 C CA . THR A 1 132 ? 36.287 8.449 -49.420 1.00 85.69 132 THR A CA 1
ATOM 1035 C C . THR A 1 132 ? 36.711 7.152 -50.102 1.00 85.69 132 THR A C 1
ATOM 1037 O O . THR A 1 132 ? 36.360 6.063 -49.650 1.00 85.69 132 THR A O 1
ATOM 1040 N N . ILE A 1 133 ? 37.501 7.252 -51.170 1.00 88.31 133 ILE A N 1
ATOM 1041 C CA . ILE A 1 133 ? 38.143 6.091 -51.792 1.00 88.31 133 ILE A CA 1
ATOM 1042 C C . ILE A 1 133 ? 39.306 5.648 -50.893 1.00 88.31 133 ILE A C 1
ATOM 1044 O O . ILE A 1 133 ? 40.226 6.425 -50.651 1.00 88.31 133 ILE A O 1
ATOM 1048 N N . ILE A 1 134 ? 39.262 4.408 -50.401 1.00 87.81 134 ILE A N 1
ATOM 1049 C CA . ILE A 1 134 ? 40.346 3.781 -49.626 1.00 87.81 134 ILE A CA 1
ATOM 1050 C C . ILE A 1 134 ? 41.439 3.274 -50.569 1.00 87.81 134 ILE A C 1
ATOM 1052 O O . ILE A 1 134 ? 42.626 3.445 -50.303 1.00 87.81 134 ILE A O 1
ATOM 1056 N N . SER A 1 135 ? 41.044 2.643 -51.674 1.00 86.81 135 SER A N 1
ATOM 1057 C CA . SER A 1 135 ? 41.967 2.166 -52.700 1.00 86.81 135 SER A CA 1
ATOM 1058 C C . SER A 1 135 ? 41.311 2.170 -54.075 1.00 86.81 135 SER A C 1
ATOM 1060 O O . SER A 1 135 ? 40.106 1.954 -54.210 1.00 86.81 135 SER A O 1
ATOM 1062 N N . ILE A 1 136 ? 42.125 2.412 -55.099 1.00 90.06 136 ILE A N 1
ATOM 1063 C CA . ILE A 1 136 ? 41.748 2.351 -56.510 1.00 90.06 136 ILE A CA 1
ATOM 1064 C C . ILE A 1 136 ? 42.875 1.667 -57.287 1.00 90.06 136 ILE A C 1
ATOM 1066 O O . ILE A 1 136 ? 44.054 1.855 -56.979 1.00 90.06 136 ILE A O 1
ATOM 1070 N N . VAL A 1 137 ? 42.515 0.834 -58.259 1.00 90.31 137 VAL A N 1
ATOM 1071 C CA . VAL A 1 137 ? 43.482 0.146 -59.123 1.00 90.31 137 VAL A CA 1
ATOM 1072 C C . VAL A 1 137 ? 44.115 1.152 -60.105 1.00 90.31 137 VAL A C 1
ATOM 1074 O O . VAL A 1 137 ? 43.383 1.977 -60.654 1.00 90.31 137 VAL A O 1
ATOM 1077 N N . PRO A 1 138 ? 45.441 1.105 -60.360 1.00 87.44 138 PRO A N 1
ATOM 1078 C CA . PRO A 1 138 ? 46.102 2.008 -61.304 1.00 87.44 138 PRO A CA 1
ATOM 1079 C C . PRO A 1 138 ? 45.537 1.945 -62.728 1.00 87.44 138 PRO A C 1
ATOM 1081 O O . PRO A 1 138 ? 45.130 0.884 -63.214 1.00 87.44 138 PRO A O 1
ATOM 1084 N N . GLU A 1 139 ? 45.578 3.081 -63.420 1.00 85.81 139 GLU A N 1
ATOM 1085 C CA . GLU A 1 139 ? 45.122 3.215 -64.804 1.00 85.81 139 GLU A CA 1
ATOM 1086 C C . GLU A 1 139 ? 45.874 2.269 -65.760 1.00 85.81 139 GLU A C 1
ATOM 1088 O O . GLU A 1 139 ? 47.050 1.959 -65.571 1.00 85.81 139 GLU A O 1
ATOM 1093 N N . GLY A 1 140 ? 45.180 1.775 -66.789 1.00 84.88 140 GLY A N 1
ATOM 1094 C CA . GLY A 1 140 ? 45.726 0.804 -67.748 1.00 84.88 140 GLY A CA 1
ATOM 1095 C C . GLY A 1 140 ? 45.769 -0.655 -67.263 1.00 84.88 140 GLY A C 1
ATOM 1096 O O . GLY A 1 140 ? 46.111 -1.540 -68.047 1.00 84.88 140 GLY A O 1
ATOM 1097 N N . THR A 1 141 ? 45.392 -0.942 -66.012 1.00 86.62 141 THR A N 1
ATOM 1098 C CA . THR A 1 141 ? 45.329 -2.321 -65.495 1.00 86.62 141 THR A CA 1
ATOM 1099 C C . THR A 1 141 ? 44.173 -3.106 -66.126 1.00 86.62 141 THR A C 1
ATOM 1101 O O . THR A 1 141 ? 43.022 -2.674 -66.097 1.00 86.62 141 THR A O 1
ATOM 1104 N N . SER A 1 142 ? 44.462 -4.298 -66.657 1.00 87.06 142 SER A N 1
ATOM 1105 C CA . SER A 1 142 ? 43.436 -5.217 -67.167 1.00 87.06 142 SER A CA 1
ATOM 1106 C C . SER A 1 142 ? 42.762 -5.966 -66.015 1.00 87.06 142 SER A C 1
ATOM 1108 O O . SER A 1 142 ? 43.435 -6.660 -65.253 1.00 87.06 142 SER A O 1
ATOM 1110 N N . VAL A 1 143 ? 41.438 -5.834 -65.897 1.00 87.19 143 VAL A N 1
ATOM 1111 C CA . VAL A 1 143 ? 40.619 -6.428 -64.826 1.00 87.19 143 VAL A CA 1
ATOM 1112 C C . VAL A 1 143 ? 39.547 -7.359 -65.393 1.00 87.19 143 VAL A C 1
ATOM 1114 O O . VAL A 1 143 ? 39.027 -7.152 -66.491 1.00 87.19 143 VAL A O 1
ATOM 1117 N N . LYS A 1 144 ? 39.196 -8.401 -64.639 1.00 89.31 144 LYS A N 1
ATOM 1118 C CA . LYS A 1 144 ? 38.129 -9.355 -64.962 1.00 89.31 144 LYS A CA 1
ATOM 1119 C C . LYS A 1 144 ? 36.824 -8.973 -64.263 1.00 89.31 144 LYS A C 1
ATOM 1121 O O . LYS A 1 144 ? 36.787 -8.229 -63.285 1.00 89.31 144 LYS A O 1
ATOM 1126 N N . LYS A 1 145 ? 35.711 -9.523 -64.757 1.00 86.81 145 LYS A N 1
ATOM 1127 C CA . LYS A 1 145 ? 34.395 -9.356 -64.127 1.00 86.81 145 LYS A CA 1
ATOM 1128 C C . LYS A 1 145 ? 34.406 -9.982 -62.726 1.00 86.81 145 LYS A C 1
ATOM 1130 O O . LYS A 1 145 ? 34.431 -11.203 -62.611 1.00 86.81 145 LYS A O 1
ATOM 1135 N N . GLY A 1 146 ? 34.309 -9.139 -61.700 1.00 85.44 146 GLY A N 1
ATOM 1136 C CA . GLY A 1 146 ? 34.335 -9.535 -60.287 1.00 85.44 146 GLY A CA 1
ATOM 1137 C C . GLY A 1 146 ? 35.554 -9.017 -59.520 1.00 85.44 146 GLY A C 1
ATOM 1138 O O . GLY A 1 146 ? 35.536 -9.055 -58.293 1.00 85.44 146 GLY A O 1
ATOM 1139 N N . ASP A 1 147 ? 36.568 -8.491 -60.212 1.00 88.00 147 ASP A N 1
ATOM 1140 C CA . ASP A 1 147 ? 37.744 -7.905 -59.569 1.00 88.00 147 ASP A CA 1
ATOM 1141 C C . ASP A 1 147 ? 37.390 -6.570 -58.888 1.00 88.00 147 ASP A C 1
ATOM 1143 O O . ASP A 1 147 ? 36.572 -5.783 -59.378 1.00 88.00 147 ASP A O 1
ATOM 1147 N N . ILE A 1 148 ? 38.018 -6.300 -57.742 1.00 87.75 148 ILE A N 1
ATOM 1148 C CA . ILE A 1 148 ? 37.777 -5.089 -56.949 1.00 87.75 148 ILE A CA 1
ATOM 1149 C C . ILE A 1 148 ? 38.585 -3.932 -57.547 1.00 87.75 148 ILE A C 1
ATOM 1151 O O . ILE A 1 148 ? 39.786 -3.817 -57.318 1.00 87.75 148 ILE A O 1
ATOM 1155 N N . VAL A 1 149 ? 37.915 -3.065 -58.310 1.00 87.31 149 VAL A N 1
ATOM 1156 C CA . VAL A 1 149 ? 38.538 -1.897 -58.969 1.00 87.31 149 VAL A CA 1
ATOM 1157 C C . VAL A 1 149 ? 38.689 -0.699 -58.020 1.00 87.31 149 VAL A C 1
ATOM 1159 O O . VAL A 1 149 ? 39.624 0.088 -58.153 1.00 87.31 149 VAL A O 1
ATOM 1162 N N . CYS A 1 150 ? 37.769 -0.551 -57.064 1.00 85.44 150 CYS A N 1
ATOM 1163 C CA . CYS A 1 150 ? 37.730 0.556 -56.110 1.00 85.44 150 CYS A CA 1
ATOM 1164 C C . CYS A 1 150 ? 37.093 0.095 -54.790 1.00 85.44 150 CYS A C 1
ATOM 1166 O O . CYS A 1 150 ? 36.069 -0.592 -54.809 1.00 85.44 150 CYS A O 1
ATOM 1168 N N . VAL A 1 151 ? 37.682 0.480 -53.655 1.00 87.69 151 VAL A N 1
ATOM 1169 C CA . VAL A 1 151 ? 37.130 0.267 -52.308 1.00 87.69 151 VAL A CA 1
ATOM 1170 C C . VAL A 1 151 ? 36.751 1.618 -51.712 1.00 87.69 151 VAL A C 1
ATOM 1172 O O . VAL A 1 151 ? 37.581 2.522 -51.632 1.00 87.69 151 VAL A O 1
ATOM 1175 N N . LEU A 1 152 ? 35.501 1.742 -51.269 1.00 89.62 152 LEU A N 1
ATOM 1176 C CA . LEU A 1 152 ? 34.956 2.944 -50.638 1.00 89.62 152 LEU A CA 1
ATOM 1177 C C . LEU A 1 152 ? 34.900 2.772 -49.115 1.00 89.62 152 LEU A C 1
ATOM 1179 O O . LEU A 1 152 ? 34.645 1.669 -48.624 1.00 89.62 152 LEU A O 1
ATOM 1183 N N . ASP A 1 153 ? 35.094 3.856 -48.365 1.00 88.62 153 ASP A N 1
ATOM 1184 C CA . ASP A 1 153 ? 34.958 3.832 -46.911 1.00 88.62 153 ASP A CA 1
ATOM 1185 C C . ASP A 1 153 ? 33.499 3.610 -46.491 1.00 88.62 153 ASP A C 1
ATOM 1187 O O . ASP A 1 153 ? 32.593 4.392 -46.799 1.00 88.62 153 ASP A O 1
ATOM 1191 N N . SER A 1 154 ? 33.290 2.520 -45.755 1.00 86.62 154 SER A N 1
ATOM 1192 C CA . SER A 1 154 ? 32.003 2.108 -45.197 1.00 86.62 154 SER A CA 1
ATOM 1193 C C . SER A 1 154 ? 31.910 2.318 -43.683 1.00 86.62 154 SER A C 1
ATOM 1195 O O . SER A 1 154 ? 30.847 2.073 -43.112 1.00 86.62 154 SER A O 1
ATOM 1197 N N . SER A 1 155 ? 32.966 2.814 -43.025 1.00 87.75 155 SER A N 1
ATOM 1198 C CA . SER A 1 155 ? 33.052 2.929 -41.559 1.00 87.75 155 SER A CA 1
ATOM 1199 C C . SER A 1 155 ? 31.869 3.710 -40.979 1.00 87.75 155 SER A C 1
ATOM 1201 O O . SER A 1 155 ? 31.154 3.209 -40.113 1.00 87.75 155 SER A O 1
ATOM 1203 N N . LYS A 1 156 ? 31.550 4.874 -41.566 1.00 87.00 156 LYS A N 1
ATOM 1204 C CA . LYS A 1 156 ? 30.395 5.706 -41.173 1.00 87.00 156 LYS A CA 1
ATOM 1205 C C . LYS A 1 156 ? 29.048 4.976 -41.282 1.00 87.00 156 LYS A C 1
ATOM 1207 O O . LYS A 1 156 ? 28.161 5.197 -40.459 1.00 87.00 156 LYS A O 1
ATOM 1212 N N . LEU A 1 157 ? 28.875 4.107 -42.282 1.00 87.00 157 LEU A N 1
ATOM 1213 C CA . LEU A 1 157 ? 27.644 3.328 -42.474 1.00 87.00 157 LEU A CA 1
ATOM 1214 C C . LEU A 1 157 ? 27.561 2.160 -41.489 1.00 87.00 157 LEU A C 1
ATOM 1216 O O . LEU A 1 157 ? 26.494 1.895 -40.938 1.00 87.00 157 LEU A O 1
ATOM 1220 N N . ILE A 1 158 ? 28.690 1.498 -41.230 1.00 88.56 158 ILE A N 1
ATOM 1221 C CA . ILE A 1 158 ? 28.810 0.441 -40.223 1.00 88.56 158 ILE A CA 1
ATOM 1222 C C . ILE A 1 158 ? 28.481 1.002 -38.835 1.00 88.56 158 ILE A C 1
ATOM 1224 O O . ILE A 1 158 ? 27.709 0.390 -38.097 1.00 88.56 158 ILE A O 1
ATOM 1228 N N . ASP A 1 159 ? 28.996 2.181 -38.490 1.00 91.12 159 ASP A N 1
ATOM 1229 C CA . ASP A 1 159 ? 28.743 2.806 -37.191 1.00 91.12 159 ASP A CA 1
ATOM 1230 C C . ASP A 1 159 ? 27.312 3.346 -37.073 1.00 91.12 159 ASP A C 1
ATOM 1232 O O . ASP A 1 159 ? 26.671 3.127 -36.042 1.00 91.12 159 ASP A O 1
ATOM 1236 N N . LYS A 1 160 ? 26.733 3.904 -38.149 1.00 89.56 160 LYS A N 1
ATOM 1237 C CA . LYS A 1 160 ? 25.290 4.203 -38.210 1.00 89.56 160 LYS A CA 1
ATOM 1238 C C . LYS A 1 160 ? 24.445 2.940 -37.996 1.00 89.56 160 LYS A C 1
ATOM 1240 O O . LYS A 1 160 ? 23.488 2.970 -37.226 1.00 89.56 160 LYS A O 1
ATOM 1245 N N . GLN A 1 161 ? 24.817 1.812 -38.607 1.00 91.75 161 GLN A N 1
ATOM 1246 C CA . GLN A 1 161 ? 24.116 0.537 -38.431 1.00 91.75 161 GLN A CA 1
ATOM 1247 C C . GLN A 1 161 ? 24.252 -0.015 -36.998 1.00 91.75 161 GLN A C 1
ATOM 1249 O O . GLN A 1 161 ? 23.285 -0.555 -36.458 1.00 91.75 161 GLN A O 1
ATOM 1254 N N . LYS A 1 162 ? 25.428 0.102 -36.363 1.00 94.56 162 LYS A N 1
ATOM 1255 C CA . LYS A 1 162 ? 25.627 -0.268 -34.947 1.00 94.56 162 LYS A CA 1
ATOM 1256 C C . LYS A 1 162 ? 24.781 0.611 -34.025 1.00 94.56 162 LYS A C 1
ATOM 1258 O O . LYS A 1 162 ? 24.075 0.078 -33.175 1.00 94.56 162 LYS A O 1
ATOM 1263 N N . SER A 1 163 ? 24.803 1.928 -34.236 1.00 94.00 163 SER A N 1
ATOM 1264 C CA . SER A 1 163 ? 23.993 2.891 -33.482 1.00 94.00 163 SER A CA 1
ATOM 1265 C C . SER A 1 163 ? 22.499 2.558 -33.584 1.00 94.00 163 SER A C 1
ATOM 1267 O O . SER A 1 163 ? 21.841 2.362 -32.566 1.00 94.00 163 SER A O 1
ATOM 1269 N N . GLN A 1 164 ? 21.990 2.308 -34.796 1.00 93.75 164 GLN A N 1
ATOM 1270 C CA . GLN A 1 164 ? 20.589 1.928 -35.002 1.00 93.75 164 GLN A CA 1
ATOM 1271 C C . GLN A 1 164 ? 20.209 0.609 -34.303 1.00 93.75 164 GLN A C 1
ATOM 1273 O O . GLN A 1 164 ? 19.119 0.489 -33.743 1.00 93.75 164 GLN A O 1
ATOM 1278 N N . LYS A 1 165 ? 21.109 -0.386 -34.269 1.00 95.44 165 LYS A N 1
ATOM 1279 C CA . LYS A 1 165 ? 20.896 -1.624 -33.492 1.00 95.44 165 LYS A CA 1
ATOM 1280 C C . LYS A 1 165 ? 20.815 -1.350 -31.985 1.00 95.44 165 LYS A C 1
ATOM 1282 O O . LYS A 1 165 ? 19.980 -1.958 -31.316 1.00 95.44 165 LYS A O 1
ATOM 1287 N N . ASN A 1 166 ? 21.633 -0.436 -31.462 1.00 97.19 166 ASN A N 1
ATOM 1288 C CA . ASN A 1 166 ? 21.601 -0.034 -30.053 1.00 97.19 166 ASN A CA 1
ATOM 1289 C C . ASN A 1 166 ? 20.314 0.738 -29.710 1.00 97.19 166 ASN A C 1
ATOM 1291 O O . ASN A 1 166 ? 19.714 0.480 -28.663 1.00 97.19 166 ASN A O 1
ATOM 1295 N N . ASN A 1 167 ? 19.840 1.609 -30.606 1.00 96.25 167 ASN A N 1
ATOM 1296 C CA . ASN A 1 167 ? 18.560 2.308 -30.461 1.00 96.25 167 ASN A CA 1
ATOM 1297 C C . ASN A 1 167 ? 17.391 1.315 -30.417 1.00 96.25 167 ASN A C 1
ATOM 1299 O O . ASN A 1 167 ? 16.605 1.340 -29.472 1.00 96.25 167 ASN A O 1
ATOM 1303 N N . ILE A 1 168 ? 17.332 0.359 -31.356 1.00 97.56 168 ILE A N 1
ATOM 1304 C CA . ILE A 1 168 ? 16.331 -0.723 -31.354 1.00 97.56 168 ILE A CA 1
ATOM 1305 C C . ILE A 1 168 ? 16.387 -1.539 -30.057 1.00 97.56 168 ILE A C 1
ATOM 1307 O O . ILE A 1 168 ? 15.341 -1.835 -29.479 1.00 97.56 168 ILE A O 1
ATOM 1311 N N . ALA A 1 169 ? 17.580 -1.914 -29.587 1.00 97.69 169 ALA A N 1
ATOM 1312 C CA . ALA A 1 169 ? 17.735 -2.678 -28.348 1.00 97.69 169 ALA A CA 1
ATOM 1313 C C . ALA A 1 169 ? 17.211 -1.896 -27.129 1.00 97.69 169 ALA A C 1
ATOM 1315 O O . ALA A 1 169 ? 16.476 -2.449 -26.309 1.00 97.69 169 ALA A O 1
ATOM 1316 N N . THR A 1 170 ? 17.515 -0.598 -27.062 1.00 98.06 170 THR A N 1
ATOM 1317 C CA . THR A 1 170 ? 17.058 0.318 -26.006 1.00 98.06 170 THR A CA 1
ATOM 1318 C C . THR A 1 170 ? 15.542 0.528 -26.062 1.00 98.06 170 THR A C 1
ATOM 1320 O O . THR A 1 170 ? 14.855 0.382 -25.052 1.00 98.06 170 THR A O 1
ATOM 1323 N N . ALA A 1 171 ? 14.983 0.788 -27.247 1.00 97.75 171 ALA A N 1
ATOM 1324 C CA . ALA A 1 171 ? 13.545 0.928 -27.460 1.00 97.75 171 ALA A CA 1
ATOM 1325 C C . ALA A 1 171 ? 12.787 -0.363 -27.098 1.00 97.75 171 ALA A C 1
ATOM 1327 O O . ALA A 1 171 ? 11.759 -0.303 -26.423 1.00 97.75 171 ALA A O 1
ATOM 1328 N N . LYS A 1 172 ? 13.334 -1.537 -27.446 1.00 97.94 172 LYS A N 1
ATOM 1329 C CA . LYS A 1 172 ? 12.782 -2.843 -27.057 1.00 97.94 172 LYS A CA 1
ATOM 1330 C C . LYS A 1 172 ? 12.798 -3.049 -25.542 1.00 97.94 172 LYS A C 1
ATOM 1332 O O . LYS A 1 172 ? 11.802 -3.513 -24.990 1.00 97.94 172 LYS A O 1
ATOM 1337 N N . ALA A 1 173 ? 13.897 -2.708 -24.868 1.00 98.38 173 ALA A N 1
ATOM 1338 C CA . ALA A 1 173 ? 13.984 -2.782 -23.410 1.00 98.38 173 ALA A CA 1
ATOM 1339 C C . ALA A 1 173 ? 12.938 -1.867 -22.748 1.00 98.38 173 ALA A C 1
ATOM 1341 O O . ALA A 1 173 ? 12.182 -2.314 -21.888 1.00 98.38 173 ALA A O 1
ATOM 1342 N N . ASN A 1 174 ? 12.810 -0.626 -23.227 1.00 98.00 174 ASN A N 1
ATOM 1343 C CA . ASN A 1 174 ? 11.813 0.334 -22.748 1.00 98.00 174 ASN A CA 1
ATOM 1344 C C . ASN A 1 174 ? 10.367 -0.146 -22.965 1.00 98.00 174 ASN A C 1
ATOM 1346 O O . ASN A 1 174 ? 9.531 0.032 -22.080 1.00 98.00 174 ASN A O 1
ATOM 1350 N N . LEU A 1 175 ? 10.071 -0.791 -24.099 1.00 98.38 175 LEU A N 1
ATOM 1351 C CA . LEU A 1 175 ? 8.771 -1.410 -24.385 1.00 98.38 175 LEU A CA 1
ATOM 1352 C C . LEU A 1 175 ? 8.464 -2.553 -23.405 1.00 98.38 175 LEU A C 1
ATOM 1354 O O . LEU A 1 175 ? 7.369 -2.599 -22.842 1.00 98.38 175 LEU A O 1
ATOM 1358 N N . ILE A 1 176 ? 9.426 -3.450 -23.157 1.00 98.31 176 ILE A N 1
ATOM 1359 C CA . ILE A 1 176 ? 9.274 -4.566 -22.204 1.00 98.31 176 ILE A CA 1
ATOM 1360 C C . ILE A 1 176 ? 9.022 -4.032 -20.787 1.00 98.31 176 ILE A C 1
ATOM 1362 O O . ILE A 1 176 ? 8.101 -4.501 -20.111 1.00 98.31 176 ILE A O 1
ATOM 1366 N N . THR A 1 177 ? 9.776 -3.016 -20.359 1.00 98.44 177 THR A N 1
ATOM 1367 C CA . THR A 1 177 ? 9.583 -2.346 -19.064 1.00 98.44 177 THR A CA 1
ATOM 1368 C C . THR A 1 177 ? 8.204 -1.690 -18.975 1.00 98.44 177 THR A C 1
ATOM 1370 O O . THR A 1 177 ? 7.485 -1.923 -18.007 1.00 98.44 177 THR A O 1
ATOM 1373 N N . ALA A 1 178 ? 7.773 -0.943 -19.997 1.00 98.25 178 ALA A N 1
ATOM 1374 C CA . ALA A 1 178 ? 6.453 -0.310 -20.006 1.00 98.25 178 ALA A CA 1
ATOM 1375 C C . ALA A 1 178 ? 5.307 -1.343 -19.975 1.00 98.25 178 ALA A C 1
ATOM 1377 O O . ALA A 1 178 ? 4.381 -1.210 -19.177 1.00 98.25 178 ALA A O 1
ATOM 1378 N N . SER A 1 179 ? 5.408 -2.425 -20.758 1.00 97.94 179 SER A N 1
ATOM 1379 C CA . SER A 1 179 ? 4.448 -3.541 -20.736 1.00 97.94 179 SER A CA 1
ATOM 1380 C C . SER A 1 179 ? 4.376 -4.218 -19.361 1.00 97.94 179 SER A C 1
ATOM 1382 O O . SER A 1 179 ? 3.296 -4.577 -18.887 1.00 97.94 179 SER A O 1
ATOM 1384 N N . SER A 1 180 ? 5.523 -4.367 -18.695 1.00 98.44 180 SER A N 1
ATOM 1385 C CA . SER A 1 180 ? 5.605 -4.929 -17.343 1.00 98.44 180 SER A CA 1
ATOM 1386 C C . SER A 1 180 ? 4.970 -3.995 -16.313 1.00 98.44 180 SER A C 1
ATOM 1388 O O . SER A 1 180 ? 4.185 -4.457 -15.491 1.00 98.44 180 SER A O 1
ATOM 1390 N N . ASN A 1 181 ? 5.206 -2.684 -16.412 1.00 98.25 181 ASN A N 1
ATOM 1391 C CA . ASN A 1 181 ? 4.596 -1.680 -15.538 1.00 98.25 181 ASN A CA 1
ATOM 1392 C C . ASN A 1 181 ? 3.062 -1.663 -15.653 1.00 98.25 181 ASN A C 1
ATOM 1394 O O . ASN A 1 181 ? 2.386 -1.628 -14.628 1.00 98.25 181 ASN A O 1
ATOM 1398 N N . VAL A 1 182 ? 2.499 -1.782 -16.864 1.00 98.44 182 VAL A N 1
ATOM 1399 C CA . VAL A 1 182 ? 1.040 -1.922 -17.058 1.00 98.44 182 VAL A CA 1
ATOM 1400 C C . VAL A 1 182 ? 0.502 -3.161 -16.329 1.00 98.44 182 VAL A C 1
ATOM 1402 O O . VAL A 1 182 ? -0.506 -3.075 -15.630 1.00 98.44 182 VAL A O 1
ATOM 1405 N N . LYS A 1 183 ? 1.177 -4.315 -16.441 1.00 98.19 183 LYS A N 1
ATOM 1406 C CA . LYS A 1 183 ? 0.771 -5.555 -15.748 1.00 98.19 183 LYS A CA 1
ATOM 1407 C C . LYS A 1 183 ? 0.865 -5.422 -14.227 1.00 98.19 183 LYS A C 1
ATOM 1409 O O . LYS A 1 183 ? -0.081 -5.787 -13.532 1.00 98.19 183 LYS A O 1
ATOM 1414 N N . ILE A 1 184 ? 1.966 -4.860 -13.724 1.00 98.44 184 ILE A N 1
ATOM 1415 C CA . ILE A 1 184 ? 2.178 -4.589 -12.296 1.00 98.44 184 ILE A CA 1
ATOM 1416 C C . ILE A 1 184 ? 1.075 -3.667 -11.768 1.00 98.44 184 ILE A C 1
ATOM 1418 O O . ILE A 1 184 ? 0.475 -3.980 -10.744 1.00 98.44 184 ILE A O 1
ATOM 1422 N N . GLN A 1 185 ? 0.741 -2.584 -12.479 1.00 98.06 185 GLN A N 1
ATOM 1423 C CA . GLN A 1 185 ? -0.314 -1.667 -12.049 1.00 98.06 185 GLN A CA 1
ATOM 1424 C C . GLN A 1 185 ? -1.701 -2.326 -12.047 1.00 98.06 185 GLN A C 1
ATOM 1426 O O . GLN A 1 185 ? -2.485 -2.052 -11.141 1.00 98.06 185 GLN A O 1
ATOM 1431 N N . LYS A 1 186 ? -2.013 -3.215 -13.005 1.00 97.81 186 LYS A N 1
ATOM 1432 C CA . LYS A 1 186 ? -3.284 -3.968 -13.012 1.00 97.81 186 LYS A CA 1
ATOM 1433 C C . LYS A 1 186 ? -3.411 -4.864 -11.776 1.00 97.81 186 LYS A C 1
ATOM 1435 O O . LYS A 1 186 ? -4.385 -4.724 -11.041 1.00 97.81 186 LYS A O 1
ATOM 1440 N N . VAL A 1 187 ? -2.398 -5.687 -11.496 1.00 98.12 187 VAL A N 1
ATOM 1441 C CA . VAL A 1 187 ? -2.369 -6.562 -10.305 1.00 98.12 187 VAL A CA 1
ATOM 1442 C C . VAL A 1 187 ? -2.367 -5.745 -9.007 1.00 98.12 187 VAL A C 1
ATOM 1444 O O . VAL A 1 187 ? -3.066 -6.089 -8.056 1.00 98.12 187 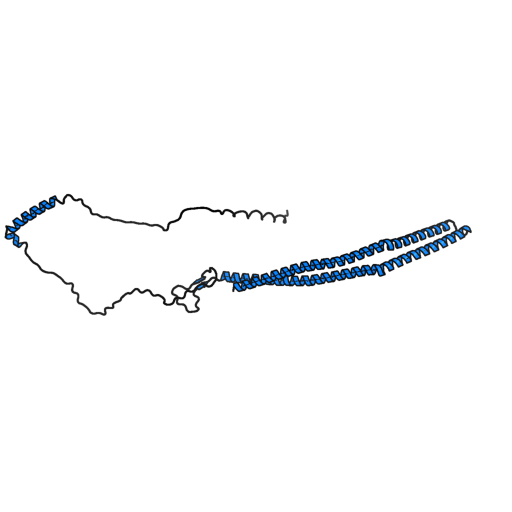VAL A O 1
ATOM 1447 N N . LYS A 1 188 ? -1.636 -4.622 -8.961 1.00 97.94 188 LYS A N 1
ATOM 1448 C CA . LYS A 1 188 ? -1.629 -3.723 -7.800 1.00 97.94 188 LYS A CA 1
ATOM 1449 C C . LYS A 1 188 ? -3.007 -3.106 -7.553 1.00 97.94 188 LYS A C 1
ATOM 1451 O O . LYS A 1 188 ? -3.476 -3.144 -6.423 1.00 97.94 188 LYS A O 1
ATOM 1456 N N . ASN A 1 189 ? -3.667 -2.584 -8.589 1.00 97.44 189 ASN A N 1
ATOM 1457 C CA . ASN A 1 189 ? -5.016 -2.022 -8.478 1.00 97.44 189 ASN A CA 1
ATOM 1458 C C . ASN A 1 189 ? -6.019 -3.061 -7.951 1.00 97.44 189 ASN A C 1
ATOM 1460 O O . ASN A 1 189 ? -6.851 -2.729 -7.111 1.00 97.44 189 ASN A O 1
ATOM 1464 N N . GLU A 1 190 ? -5.938 -4.306 -8.426 1.00 96.50 190 GLU A N 1
ATOM 1465 C CA . GLU A 1 190 ? -6.779 -5.414 -7.961 1.00 96.50 190 GLU A CA 1
ATOM 1466 C C . GLU A 1 190 ? -6.517 -5.751 -6.484 1.00 96.50 190 GLU A C 1
ATOM 1468 O O . GLU A 1 190 ? -7.456 -5.803 -5.690 1.00 96.50 190 GLU A O 1
ATOM 1473 N N . SER A 1 191 ? -5.246 -5.886 -6.090 1.00 98.06 191 SER A N 1
ATOM 1474 C CA . SER A 1 191 ? -4.846 -6.145 -4.701 1.00 98.06 191 SER A CA 1
ATOM 1475 C C . SER A 1 191 ? -5.252 -5.012 -3.750 1.00 98.06 191 SER A C 1
ATOM 1477 O O . SER A 1 191 ? -5.787 -5.272 -2.672 1.00 98.06 191 SER A O 1
ATOM 1479 N N . ASP A 1 192 ? -5.026 -3.754 -4.141 1.00 97.50 192 ASP A N 1
ATOM 1480 C CA . ASP A 1 192 ? -5.393 -2.567 -3.361 1.00 97.50 192 ASP A CA 1
ATOM 1481 C C . ASP A 1 192 ? -6.921 -2.473 -3.191 1.00 97.50 192 ASP A C 1
ATOM 1483 O O . ASP A 1 192 ? -7.414 -2.135 -2.112 1.00 97.50 192 ASP A O 1
ATOM 1487 N N . PHE A 1 193 ? -7.687 -2.811 -4.236 1.00 97.19 193 PHE A N 1
ATOM 1488 C CA . PHE A 1 193 ? -9.150 -2.840 -4.200 1.00 97.19 193 PHE A CA 1
ATOM 1489 C C . PHE A 1 193 ? -9.681 -3.976 -3.314 1.00 97.19 193 PHE A C 1
ATOM 1491 O O . PHE A 1 193 ? -10.562 -3.741 -2.488 1.00 97.19 193 PHE A O 1
ATOM 1498 N N . ALA A 1 194 ? -9.113 -5.182 -3.416 1.00 97.44 194 ALA A N 1
ATOM 1499 C CA . ALA A 1 194 ? -9.473 -6.316 -2.567 1.00 97.44 194 ALA A CA 1
ATOM 1500 C C . ALA A 1 194 ? -9.200 -6.029 -1.078 1.00 97.44 194 ALA A C 1
ATOM 1502 O O . ALA A 1 194 ? -10.072 -6.248 -0.236 1.00 97.44 194 ALA A O 1
ATOM 1503 N N . ALA A 1 195 ? -8.034 -5.458 -0.757 1.00 98.00 195 ALA A N 1
ATOM 1504 C CA . ALA A 1 195 ? -7.694 -5.043 0.603 1.00 98.00 195 ALA A CA 1
ATOM 1505 C C . ALA A 1 195 ? -8.624 -3.934 1.132 1.00 98.00 195 ALA A C 1
ATOM 1507 O O . ALA A 1 195 ? -8.988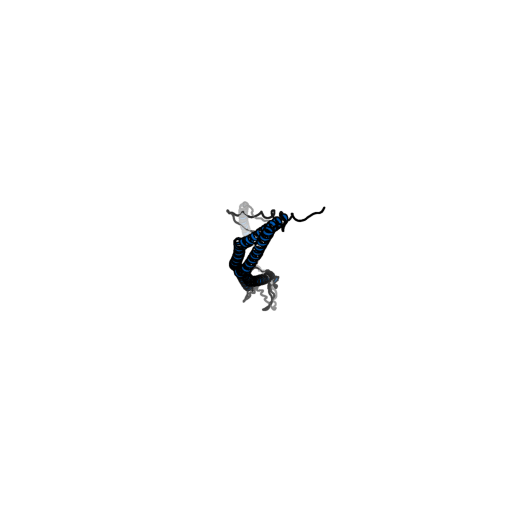 -3.932 2.310 1.00 98.00 195 ALA A O 1
ATOM 1508 N N . ALA A 1 196 ? -9.040 -2.998 0.272 1.00 97.94 196 ALA A N 1
ATOM 1509 C CA . ALA A 1 196 ? -9.969 -1.936 0.644 1.00 97.94 196 ALA A CA 1
ATOM 1510 C C . ALA A 1 196 ? -11.401 -2.446 0.886 1.00 97.94 196 ALA A C 1
ATOM 1512 O O . ALA A 1 196 ? -12.039 -1.980 1.829 1.00 97.94 196 ALA A O 1
ATOM 1513 N N . ASN A 1 197 ? -11.877 -3.421 0.101 1.00 97.56 197 ASN A N 1
ATOM 1514 C CA . ASN A 1 197 ? -13.166 -4.085 0.331 1.00 97.56 197 ASN A CA 1
ATOM 1515 C C . ASN A 1 197 ? -13.158 -4.863 1.650 1.00 97.56 197 ASN A C 1
ATOM 1517 O O . ASN A 1 197 ? -14.009 -4.610 2.492 1.00 97.56 197 ASN A O 1
ATOM 1521 N N . LEU A 1 198 ? -12.135 -5.692 1.901 1.00 98.12 198 LEU A N 1
ATOM 1522 C CA . LEU A 1 198 ? -11.995 -6.402 3.178 1.00 98.12 198 LEU A CA 1
ATOM 1523 C C . LEU A 1 198 ? -12.001 -5.434 4.375 1.00 98.12 198 LEU A C 1
ATOM 1525 O O . LEU A 1 198 ? -12.598 -5.718 5.410 1.00 98.12 198 LEU A O 1
ATOM 1529 N N . LYS A 1 199 ? -11.367 -4.263 4.239 1.00 98.06 199 LYS A N 1
ATOM 1530 C CA . LYS A 1 199 ? -11.386 -3.222 5.276 1.00 98.06 199 LYS A CA 1
ATOM 1531 C C . LYS A 1 199 ? -12.774 -2.598 5.477 1.00 98.06 199 LYS A C 1
ATOM 1533 O O . LYS A 1 199 ? -13.088 -2.222 6.605 1.00 98.06 199 LYS A O 1
ATOM 1538 N N . LEU A 1 200 ? -13.582 -2.466 4.423 1.00 98.31 200 LEU A N 1
ATOM 1539 C CA . LEU A 1 200 ? -14.980 -2.043 4.539 1.00 98.31 200 LEU A CA 1
ATOM 1540 C C . LEU A 1 200 ? -15.808 -3.120 5.246 1.00 98.31 200 LEU A C 1
ATOM 1542 O O . LEU A 1 200 ? -16.452 -2.805 6.242 1.00 98.31 200 LEU A O 1
ATOM 1546 N N . ASP A 1 201 ? -15.723 -4.371 4.793 1.00 97.94 201 ASP A N 1
ATOM 1547 C CA . ASP A 1 201 ? -16.472 -5.499 5.355 1.00 97.94 201 ASP A CA 1
ATOM 1548 C C . ASP A 1 201 ? -16.188 -5.661 6.857 1.00 97.94 201 ASP A C 1
ATOM 1550 O O . ASP A 1 201 ? -17.109 -5.790 7.661 1.00 97.94 201 ASP A O 1
ATOM 1554 N N . LEU A 1 202 ? -14.915 -5.568 7.266 1.00 98.19 202 LEU A N 1
ATOM 1555 C CA . LEU A 1 202 ? -14.520 -5.594 8.678 1.00 98.19 202 LEU A CA 1
ATOM 1556 C C . LEU A 1 202 ? -15.079 -4.400 9.470 1.00 98.19 202 LEU A C 1
ATOM 1558 O O . LEU A 1 202 ? -15.547 -4.588 10.589 1.00 98.19 202 LEU A O 1
ATOM 1562 N N . ALA A 1 203 ? -15.086 -3.189 8.904 1.00 98.12 203 ALA A N 1
ATOM 1563 C CA . ALA A 1 203 ? -15.639 -2.010 9.576 1.00 98.12 203 ALA A CA 1
ATOM 1564 C C . ALA A 1 203 ? -17.176 -2.066 9.715 1.00 98.12 203 ALA A C 1
ATOM 1566 O O . ALA A 1 203 ? -17.721 -1.605 10.720 1.00 98.12 203 ALA A O 1
ATOM 1567 N N . GLU A 1 204 ? -17.878 -2.642 8.735 1.00 97.31 204 GLU A N 1
ATOM 1568 C CA . GLU A 1 204 ? -19.323 -2.891 8.806 1.00 97.31 204 GLU A CA 1
ATOM 1569 C C . GLU A 1 204 ? -19.652 -4.015 9.808 1.00 97.31 204 GLU A C 1
ATOM 1571 O O . GLU A 1 204 ? -20.603 -3.888 10.584 1.00 97.31 204 GLU A O 1
ATOM 1576 N N . LEU A 1 205 ? -18.830 -5.071 9.871 1.00 97.81 205 LEU A N 1
ATOM 1577 C CA . LEU A 1 205 ? -18.933 -6.124 10.887 1.00 97.81 205 LEU A CA 1
ATOM 1578 C C . LEU A 1 205 ? -18.666 -5.601 12.305 1.00 97.81 205 LEU A C 1
ATOM 1580 O O . LEU A 1 205 ? -19.403 -5.973 13.215 1.00 97.81 205 LEU A O 1
ATOM 1584 N N . ASP A 1 206 ? -17.678 -4.726 12.506 1.00 97.56 206 ASP A N 1
ATOM 1585 C CA . ASP A 1 206 ? -17.394 -4.104 13.807 1.00 97.56 206 ASP A CA 1
ATOM 1586 C C . ASP A 1 206 ? -18.566 -3.232 14.291 1.00 97.56 206 ASP A C 1
ATOM 1588 O O . ASP A 1 206 ? -18.959 -3.316 15.458 1.00 97.56 206 ASP A O 1
ATOM 1592 N N . LEU A 1 207 ? -19.167 -2.434 13.395 1.00 97.19 207 LEU A N 1
ATOM 1593 C CA . LEU A 1 207 ? -20.379 -1.663 13.691 1.00 97.19 207 LEU A CA 1
ATOM 1594 C C . LEU A 1 207 ? -21.524 -2.589 14.126 1.00 97.19 207 LEU A C 1
ATOM 1596 O O . LEU A 1 207 ? -22.102 -2.396 15.196 1.00 97.19 207 LEU A O 1
ATOM 1600 N N . LYS A 1 208 ? -21.803 -3.630 13.334 1.00 96.62 208 LYS A N 1
ATOM 1601 C CA . LYS A 1 208 ? -22.876 -4.593 13.607 1.00 96.62 208 LYS A CA 1
ATOM 1602 C C . LYS A 1 208 ? -22.649 -5.365 14.912 1.00 96.62 208 LYS A C 1
ATOM 1604 O O . LYS A 1 208 ? -23.564 -5.499 15.718 1.00 96.62 208 LYS A O 1
ATOM 1609 N N . LYS A 1 209 ? -21.416 -5.819 15.161 1.00 97.25 209 LYS A N 1
ATOM 1610 C CA . LYS A 1 209 ? -20.990 -6.479 16.406 1.00 97.25 209 LYS A CA 1
ATOM 1611 C C . LYS A 1 209 ? -21.239 -5.595 17.627 1.00 97.25 209 LYS A C 1
ATOM 1613 O O . LYS A 1 209 ? -21.677 -6.105 18.661 1.00 97.25 209 LYS A O 1
ATOM 1618 N N . TYR A 1 210 ? -20.967 -4.293 17.518 1.00 96.94 210 TYR A N 1
ATOM 1619 C CA . TYR A 1 210 ? -21.214 -3.354 18.606 1.00 96.94 210 TYR A CA 1
ATOM 1620 C C . TYR A 1 210 ? -22.712 -3.149 18.864 1.00 96.94 210 TYR A C 1
ATOM 1622 O O . TYR A 1 210 ? -23.138 -3.236 20.015 1.00 96.94 210 TYR A O 1
ATOM 1630 N N . GLU A 1 211 ? -23.505 -2.926 17.810 1.00 92.69 211 GLU A N 1
ATOM 1631 C CA . GLU A 1 211 ? -24.950 -2.674 17.908 1.00 92.69 211 GLU A CA 1
ATOM 1632 C C . GLU A 1 211 ? -25.751 -3.905 18.378 1.00 92.69 211 GLU A C 1
ATOM 1634 O O . GLU A 1 211 ? -26.617 -3.770 19.242 1.00 92.69 211 GLU A O 1
ATOM 1639 N N . GLU A 1 212 ? -25.459 -5.103 17.858 1.00 92.69 212 GLU A N 1
ATOM 1640 C CA . GLU A 1 212 ? -26.245 -6.319 18.133 1.00 92.69 212 GLU A CA 1
ATOM 1641 C C . GLU A 1 212 ? -25.763 -7.118 19.357 1.00 92.69 212 GLU A C 1
ATOM 1643 O O . GLU A 1 212 ? -26.562 -7.815 19.985 1.00 92.69 212 GLU A O 1
ATOM 1648 N N . GLY A 1 213 ? -24.471 -7.049 19.701 1.00 94.50 213 GLY A N 1
ATOM 1649 C CA . GLY A 1 213 ? -23.862 -7.911 20.721 1.00 94.50 213 GLY A CA 1
ATOM 1650 C C . GLY A 1 213 ? -23.172 -7.155 21.851 1.00 94.50 213 GLY A C 1
ATOM 1651 O O . GLY A 1 213 ? -23.563 -7.265 23.014 1.00 94.50 213 GLY A O 1
ATOM 1652 N N . GLU A 1 214 ? -22.124 -6.399 21.525 1.00 94.88 214 GLU A N 1
ATOM 1653 C CA . GLU A 1 214 ? -21.200 -5.857 22.529 1.00 94.88 214 GLU A CA 1
ATOM 1654 C C . GLU A 1 214 ? -21.869 -4.822 23.445 1.00 94.88 214 GLU A C 1
ATOM 1656 O O . GLU A 1 214 ? -21.701 -4.874 24.666 1.00 94.88 214 GLU A O 1
ATOM 1661 N N . PHE A 1 215 ? -22.691 -3.927 22.885 1.00 95.75 215 PHE A N 1
ATOM 1662 C CA . PHE A 1 215 ? -23.455 -2.968 23.680 1.00 95.75 215 PHE A CA 1
ATOM 1663 C C . PHE A 1 215 ? -24.479 -3.660 24.590 1.00 95.75 215 PHE A C 1
ATOM 1665 O O . PHE A 1 215 ? -24.576 -3.313 25.766 1.00 95.75 215 PHE A O 1
ATOM 1672 N N . LEU A 1 216 ? -25.199 -4.671 24.089 1.00 95.12 216 LEU A N 1
ATOM 1673 C CA . LEU A 1 216 ? -26.184 -5.421 24.876 1.00 95.12 216 LEU A CA 1
ATOM 1674 C C . LEU A 1 216 ? -25.524 -6.151 26.059 1.00 95.12 216 LEU A C 1
ATOM 1676 O O . LEU A 1 216 ? -26.068 -6.161 27.164 1.00 95.12 216 LEU A O 1
ATOM 1680 N N . GLN A 1 217 ? -24.328 -6.713 25.859 1.00 96.44 217 GLN A N 1
ATOM 1681 C CA . GLN A 1 217 ? -23.536 -7.313 26.933 1.00 96.44 217 GLN A CA 1
ATOM 1682 C C . GLN A 1 217 ? -23.143 -6.273 27.999 1.00 96.44 217 GLN A C 1
ATOM 1684 O O . GLN A 1 217 ? -23.427 -6.480 29.182 1.00 96.44 217 GLN A O 1
ATOM 1689 N N . GLN A 1 218 ? -22.558 -5.140 27.590 1.00 96.00 218 GLN A N 1
ATOM 1690 C CA . GLN A 1 218 ? -22.148 -4.053 28.496 1.00 96.00 218 GLN A CA 1
ATOM 1691 C C . GLN A 1 218 ? -23.339 -3.450 29.263 1.00 96.00 218 GLN A C 1
ATOM 1693 O O . GLN A 1 218 ? -23.231 -3.099 30.444 1.00 96.00 218 GLN A O 1
ATOM 1698 N N . GLU A 1 219 ? -24.495 -3.333 28.607 1.00 95.88 219 GLU A N 1
ATOM 1699 C CA . GLU A 1 219 ? -25.717 -2.821 29.217 1.00 95.88 219 GLU A CA 1
ATOM 1700 C C . GLU A 1 219 ? -26.270 -3.799 30.264 1.00 95.88 219 GLU A C 1
ATOM 1702 O O . GLU A 1 219 ? -26.637 -3.376 31.363 1.00 95.88 219 GLU A O 1
ATOM 1707 N N . ASN A 1 220 ? -26.280 -5.103 29.972 1.00 96.56 220 ASN A N 1
ATOM 1708 C CA . ASN A 1 220 ? -26.720 -6.136 30.911 1.00 96.56 220 ASN A CA 1
ATOM 1709 C C . ASN A 1 220 ? -25.801 -6.242 32.139 1.00 96.56 220 ASN A C 1
ATOM 1711 O O . ASN A 1 220 ? -26.299 -6.331 33.262 1.00 96.56 220 ASN A O 1
ATOM 1715 N N . GLU A 1 221 ? -24.482 -6.148 31.964 1.00 97.06 221 GLU A N 1
ATOM 1716 C CA . GLU A 1 221 ? -23.515 -6.098 33.072 1.00 97.06 221 GLU A CA 1
ATOM 1717 C C . GLU A 1 221 ? -23.728 -4.855 33.961 1.00 97.06 221 GLU A C 1
ATOM 1719 O O . GLU A 1 221 ? -23.771 -4.938 35.196 1.00 97.06 221 GLU A O 1
ATOM 1724 N N . SER A 1 222 ? -23.967 -3.699 33.336 1.00 97.31 222 SER A N 1
ATOM 1725 C CA . SER A 1 222 ? -24.271 -2.446 34.037 1.00 97.31 222 SER A CA 1
ATOM 1726 C C . SER A 1 222 ? -25.607 -2.514 34.794 1.00 97.31 222 SER A C 1
ATOM 1728 O O . SER A 1 222 ? -25.682 -2.108 35.956 1.00 97.31 222 SER A O 1
ATOM 1730 N N . LYS A 1 223 ? -26.656 -3.089 34.188 1.00 97.56 223 LYS A N 1
ATOM 1731 C CA . LYS A 1 223 ? -27.959 -3.358 34.829 1.00 97.56 223 LYS A CA 1
ATOM 1732 C C . LYS A 1 223 ? -27.824 -4.335 36.004 1.00 97.56 223 LYS A C 1
ATOM 1734 O O . LYS A 1 223 ? -28.420 -4.110 37.060 1.00 97.56 223 LYS A O 1
ATOM 1739 N N . GLY A 1 224 ? -27.007 -5.378 35.857 1.00 97.94 224 GLY A N 1
ATOM 1740 C CA . GLY A 1 224 ? -26.669 -6.317 36.930 1.00 97.94 224 GLY A CA 1
ATOM 1741 C C . GLY A 1 224 ? -26.008 -5.611 38.115 1.00 97.94 224 GLY A C 1
ATOM 1742 O O . GLY A 1 224 ? -26.461 -5.746 39.251 1.00 97.94 224 GLY A O 1
ATOM 1743 N N . THR A 1 225 ? -25.020 -4.756 37.843 1.00 97.81 225 THR A N 1
ATOM 1744 C CA . THR A 1 225 ? -24.338 -3.936 38.858 1.00 97.81 225 THR A CA 1
ATOM 1745 C C . THR A 1 225 ? -25.303 -2.998 39.593 1.00 97.81 225 THR A C 1
ATOM 1747 O O . THR A 1 225 ? -25.278 -2.926 40.823 1.00 97.81 225 THR A O 1
ATOM 1750 N N . VAL A 1 226 ? -26.208 -2.323 38.869 1.00 98.38 226 VAL A N 1
ATOM 1751 C CA . VAL A 1 226 ? -27.277 -1.499 39.471 1.00 98.38 226 VAL A CA 1
ATOM 1752 C C . VAL A 1 226 ? -28.184 -2.340 40.372 1.00 98.38 226 VAL A C 1
ATOM 1754 O O . VAL A 1 226 ? -28.522 -1.908 41.472 1.00 98.38 226 VAL A O 1
ATOM 1757 N N . THR A 1 227 ? -28.541 -3.554 39.947 1.00 98.19 227 THR A N 1
ATOM 1758 C CA . THR A 1 227 ? -29.407 -4.463 40.714 1.00 98.19 227 THR A CA 1
ATOM 1759 C C . THR A 1 227 ? -28.730 -4.925 42.008 1.00 98.19 227 THR A C 1
ATOM 1761 O O . THR A 1 227 ? -29.335 -4.857 43.077 1.00 98.19 227 THR A O 1
ATOM 1764 N N . VAL A 1 228 ? -27.448 -5.303 41.958 1.00 98.38 228 VAL A N 1
ATOM 1765 C CA . VAL A 1 228 ? -26.665 -5.681 43.150 1.00 98.38 228 VAL A CA 1
ATOM 1766 C C . VAL A 1 228 ? -26.517 -4.503 44.121 1.00 98.38 228 VAL A C 1
ATOM 1768 O O . VAL A 1 228 ? -26.684 -4.674 45.333 1.00 98.38 228 VAL A O 1
ATOM 1771 N N . ALA A 1 229 ? -26.268 -3.290 43.619 1.00 98.12 229 ALA A N 1
ATOM 1772 C CA . ALA A 1 229 ? -26.202 -2.092 44.454 1.00 98.12 229 ALA A CA 1
ATOM 1773 C C . ALA A 1 229 ? -27.569 -1.747 45.082 1.00 98.12 229 ALA A C 1
ATOM 1775 O O . ALA A 1 229 ? -27.637 -1.367 46.252 1.00 98.12 229 ALA A O 1
ATOM 1776 N N . GLN A 1 230 ? -28.666 -1.947 44.345 1.00 97.94 230 GLN A N 1
ATOM 1777 C CA . GLN A 1 230 ? -30.030 -1.723 44.825 1.00 97.94 230 GLN A CA 1
ATOM 1778 C C . GLN A 1 230 ? -30.408 -2.707 45.939 1.00 97.94 230 GLN A C 1
ATOM 1780 O O . GLN A 1 230 ? -30.971 -2.286 46.948 1.00 97.94 230 GLN A O 1
ATOM 1785 N N . LEU A 1 231 ? -30.054 -3.989 45.797 1.00 98.12 231 LEU A N 1
ATOM 1786 C CA . LEU A 1 231 ? -30.231 -5.003 46.843 1.00 98.12 231 LEU A CA 1
ATOM 1787 C C . LEU A 1 231 ? -29.382 -4.690 48.083 1.00 98.12 231 LEU A C 1
ATOM 1789 O O . LEU A 1 231 ? -29.865 -4.798 49.210 1.00 98.12 231 LEU A O 1
ATOM 1793 N N . SER A 1 232 ? -28.142 -4.235 47.881 1.00 97.25 232 SER A N 1
ATOM 1794 C CA . SER A 1 232 ? -27.237 -3.831 48.968 1.00 97.25 232 SER A CA 1
ATOM 1795 C C . SER A 1 232 ? -27.794 -2.651 49.772 1.00 97.25 232 SER A C 1
ATOM 1797 O O . SER A 1 232 ? -27.749 -2.668 51.002 1.00 97.25 232 SER A O 1
ATOM 1799 N N . LEU A 1 233 ? -28.381 -1.659 49.095 1.00 98.31 233 LEU A N 1
ATOM 1800 C CA . LEU A 1 233 ? -29.078 -0.538 49.729 1.00 98.31 233 LEU A CA 1
ATOM 1801 C C . LEU A 1 233 ? -30.317 -0.986 50.512 1.00 98.31 233 LEU A C 1
ATOM 1803 O O . LEU A 1 233 ? -30.539 -0.501 51.620 1.00 98.31 233 LEU A O 1
ATOM 1807 N N . THR A 1 234 ? -31.124 -1.891 49.953 1.00 98.19 234 THR A N 1
ATOM 1808 C CA . THR A 1 234 ? -32.307 -2.433 50.639 1.00 98.19 234 THR A CA 1
ATOM 1809 C C . THR A 1 234 ? -31.897 -3.152 51.925 1.00 98.19 234 THR A C 1
ATOM 1811 O O . THR A 1 234 ? -32.386 -2.800 52.996 1.00 98.19 234 THR A O 1
ATOM 1814 N N . LYS A 1 235 ? -30.897 -4.043 51.850 1.00 98.25 235 LYS A N 1
ATOM 1815 C CA . LYS A 1 235 ? -30.322 -4.733 53.014 1.00 98.25 235 LYS A CA 1
ATOM 1816 C C . LYS A 1 235 ? -29.800 -3.752 54.072 1.00 98.25 235 LYS A C 1
ATOM 1818 O O . LYS A 1 235 ? -30.107 -3.906 55.250 1.00 98.25 235 LYS A O 1
ATOM 1823 N N . ALA A 1 236 ? -29.049 -2.723 53.669 1.00 97.81 236 ALA A N 1
ATOM 1824 C CA . ALA A 1 236 ? -28.536 -1.714 54.597 1.00 97.81 236 ALA A CA 1
ATOM 1825 C C . ALA A 1 236 ? -29.670 -0.948 55.307 1.00 97.81 236 ALA A C 1
ATOM 1827 O O . ALA A 1 236 ? -29.598 -0.716 56.513 1.00 97.81 236 ALA A O 1
ATOM 1828 N N . LYS A 1 237 ? -30.745 -0.594 54.584 1.00 97.88 237 LYS A N 1
ATOM 1829 C CA . LYS A 1 237 ? -31.927 0.082 55.154 1.00 97.88 237 LYS A CA 1
ATOM 1830 C C . LYS A 1 237 ? -32.666 -0.801 56.159 1.00 97.88 237 LYS A C 1
ATOM 1832 O O . LYS A 1 237 ? -33.058 -0.313 57.217 1.00 97.88 237 LYS A O 1
ATOM 1837 N N . GLU A 1 238 ? -32.821 -2.088 55.859 1.00 97.94 238 GLU A N 1
ATOM 1838 C CA . GLU A 1 238 ? -33.428 -3.064 56.769 1.00 97.94 238 GLU A CA 1
ATOM 1839 C C . GLU A 1 238 ? -32.602 -3.245 58.050 1.00 97.94 238 GLU A C 1
ATOM 1841 O O . GLU A 1 238 ? -33.169 -3.206 59.145 1.00 97.94 238 GLU A O 1
ATOM 1846 N N . SER A 1 239 ? -31.272 -3.364 57.933 1.00 96.25 239 SER A N 1
ATOM 1847 C CA . SER A 1 239 ? -30.353 -3.416 59.079 1.00 96.25 239 SER A CA 1
ATOM 1848 C C . SER A 1 239 ? -30.426 -2.150 59.936 1.00 96.25 239 SER A C 1
ATOM 1850 O O . SER A 1 239 ? -30.615 -2.256 61.148 1.00 96.25 239 SER A O 1
ATOM 1852 N N . TYR A 1 240 ? -30.384 -0.963 59.322 1.00 97.62 240 TYR A N 1
ATOM 1853 C CA . TYR A 1 240 ? -30.519 0.312 60.032 1.00 97.62 240 TYR A CA 1
ATOM 1854 C C . TYR A 1 240 ? -31.849 0.418 60.790 1.00 97.62 240 TYR A C 1
ATOM 1856 O O . TYR A 1 240 ? -31.858 0.715 61.986 1.00 97.62 240 TYR A O 1
ATOM 1864 N N . GLU A 1 241 ? -32.980 0.117 60.145 1.00 96.75 241 GLU A N 1
ATOM 1865 C CA . GLU A 1 241 ? -34.283 0.151 60.816 1.00 96.75 241 GLU A CA 1
ATOM 1866 C C . GLU A 1 241 ? -34.404 -0.923 61.912 1.00 96.75 241 GLU A C 1
ATOM 1868 O O . GLU A 1 241 ? -35.067 -0.694 62.926 1.00 96.75 241 GLU A O 1
ATOM 1873 N N . PHE A 1 242 ? -33.751 -2.081 61.770 1.00 96.50 242 PHE A N 1
ATOM 1874 C CA . PHE A 1 242 ? -33.672 -3.093 62.828 1.00 96.50 242 PHE A CA 1
ATOM 1875 C C . PHE A 1 242 ? -32.855 -2.605 64.035 1.00 96.50 242 PHE A C 1
ATOM 1877 O O . PHE A 1 242 ? -33.366 -2.607 65.158 1.00 96.50 242 PHE A O 1
ATOM 1884 N N . THR A 1 243 ? -31.637 -2.106 63.813 1.00 96.00 243 THR A N 1
ATOM 1885 C CA . THR A 1 243 ? -30.766 -1.547 64.859 1.00 96.00 243 THR A CA 1
ATOM 1886 C C . THR A 1 243 ? -31.432 -0.369 65.579 1.00 96.00 243 THR A C 1
ATOM 1888 O O . THR A 1 243 ? -31.455 -0.327 66.808 1.00 96.00 243 THR A O 1
ATOM 1891 N N . LYS A 1 244 ? -32.090 0.529 64.842 1.00 95.62 244 LYS A N 1
ATOM 1892 C CA . LYS A 1 244 ? -32.887 1.648 65.374 1.00 95.62 244 LYS A CA 1
ATOM 1893 C C . LYS A 1 244 ? -34.056 1.190 66.256 1.00 95.62 244 LYS A C 1
ATOM 1895 O O . LYS A 1 244 ? -34.337 1.824 67.274 1.00 95.62 244 LYS A O 1
ATOM 1900 N N . ARG A 1 245 ? -34.729 0.078 65.921 1.00 95.75 245 ARG A N 1
ATOM 1901 C CA . ARG A 1 245 ? -35.762 -0.530 66.788 1.00 95.75 245 ARG A CA 1
ATOM 1902 C C . ARG A 1 245 ? -35.178 -1.166 68.053 1.00 95.75 245 ARG A C 1
ATOM 1904 O O . ARG A 1 245 ? -35.849 -1.135 69.082 1.00 95.75 245 ARG A O 1
ATOM 1911 N N . LEU A 1 246 ? -33.966 -1.722 68.000 1.00 94.81 246 LEU A N 1
ATOM 1912 C CA . LEU A 1 246 ? -33.277 -2.275 69.174 1.00 94.81 246 LEU A CA 1
ATOM 1913 C C . LEU A 1 246 ? -32.746 -1.184 70.113 1.00 94.81 246 LEU A C 1
ATOM 1915 O O . LEU A 1 246 ? -32.924 -1.298 71.324 1.00 94.81 246 LEU A O 1
ATOM 1919 N N . ALA A 1 247 ? -32.182 -0.103 69.571 1.00 95.44 247 ALA A N 1
ATOM 1920 C CA . ALA A 1 247 ? -31.708 1.038 70.354 1.00 95.44 247 ALA A CA 1
ATOM 1921 C C . ALA A 1 247 ? -32.850 1.710 71.137 1.00 95.44 247 ALA A C 1
ATOM 1923 O O . ALA A 1 247 ? -32.713 1.966 72.330 1.00 95.44 247 ALA A O 1
ATOM 1924 N N . LYS A 1 248 ? -34.037 1.863 70.526 1.00 94.44 248 LYS A N 1
ATOM 1925 C CA . LYS A 1 248 ? -35.264 2.317 71.220 1.00 94.44 248 LYS A CA 1
ATOM 1926 C C . LYS A 1 248 ? -35.687 1.442 72.410 1.00 94.44 248 LYS A C 1
ATOM 1928 O O . LYS A 1 248 ? -36.442 1.909 73.253 1.00 94.44 248 LYS A O 1
ATOM 1933 N N . LYS A 1 249 ? -35.244 0.183 72.458 1.00 95.06 249 LYS A N 1
ATOM 1934 C CA . LYS A 1 249 ? -35.499 -0.767 73.554 1.00 95.06 249 LYS A CA 1
ATOM 1935 C C . LYS A 1 249 ? -34.313 -0.899 74.524 1.00 95.06 249 LYS A C 1
ATOM 1937 O O . LYS A 1 249 ? -34.374 -1.724 75.426 1.00 95.06 249 LYS A O 1
ATOM 1942 N N . GLY A 1 250 ? -33.236 -0.132 74.330 1.00 91.94 250 GLY A N 1
ATOM 1943 C CA . GLY A 1 250 ? -32.020 -0.182 75.149 1.00 91.94 250 GLY A CA 1
ATOM 1944 C C . GLY A 1 250 ? -31.033 -1.307 74.808 1.00 91.94 250 GLY A C 1
ATOM 1945 O O . GLY A 1 250 ? -30.017 -1.428 75.481 1.00 91.94 250 GLY A O 1
ATOM 1946 N N . TYR A 1 251 ? -31.281 -2.114 73.768 1.00 92.56 251 TYR A N 1
ATOM 1947 C CA . TYR A 1 251 ? -30.424 -3.262 73.413 1.00 92.56 251 TYR A CA 1
ATOM 1948 C C . TYR A 1 251 ? -29.244 -2.925 72.487 1.00 92.56 251 TYR A C 1
ATOM 1950 O O . TYR A 1 251 ? -28.453 -3.811 72.173 1.00 92.56 251 TYR A O 1
ATOM 1958 N N . LYS A 1 252 ? -29.144 -1.680 72.008 1.00 93.69 252 LYS A N 1
ATOM 1959 C CA . LYS A 1 252 ? -28.066 -1.200 71.131 1.00 93.69 252 LYS A CA 1
ATOM 1960 C C . LYS A 1 252 ? -27.718 0.255 71.422 1.00 93.69 252 LYS A C 1
ATOM 1962 O O . LYS A 1 252 ? -28.580 1.027 71.841 1.00 93.69 252 LYS A O 1
ATOM 1967 N N . THR A 1 253 ? -26.470 0.629 71.165 1.00 95.56 253 THR A N 1
ATOM 1968 C CA . THR A 1 253 ? -25.957 1.989 71.386 1.00 95.56 253 THR A CA 1
ATOM 1969 C C . THR A 1 253 ? -26.300 2.941 70.233 1.00 95.56 253 THR A C 1
ATOM 1971 O O . THR A 1 253 ? -26.511 2.518 69.096 1.00 95.56 253 THR A O 1
ATOM 1974 N N . GLN A 1 254 ? -26.298 4.256 70.490 1.00 92.81 254 GLN A N 1
ATOM 1975 C CA . GLN A 1 254 ? -26.479 5.261 69.428 1.00 92.81 254 GLN A CA 1
ATOM 1976 C C . GLN A 1 254 ? -25.337 5.227 68.394 1.00 92.81 254 GLN A C 1
ATOM 1978 O O . GLN A 1 254 ? -25.568 5.507 67.221 1.00 92.81 254 GLN A O 1
ATOM 1983 N N . ILE A 1 255 ? -24.124 4.838 68.807 1.00 95.31 255 ILE A N 1
ATOM 1984 C CA . ILE A 1 255 ? -22.957 4.715 67.919 1.00 95.31 255 ILE A CA 1
ATOM 1985 C C . ILE A 1 255 ? -23.217 3.652 66.839 1.00 95.31 255 ILE A C 1
ATOM 1987 O O . ILE A 1 255 ? -22.952 3.896 65.665 1.00 95.31 255 ILE A O 1
ATOM 1991 N N . GLU A 1 256 ? -23.816 2.513 67.200 1.00 93.81 256 GLU A N 1
ATOM 1992 C CA . GLU A 1 256 ? -24.225 1.487 66.228 1.00 93.81 256 GLU A CA 1
ATOM 1993 C C . GLU A 1 256 ? -25.322 1.975 65.270 1.00 93.81 256 GLU A C 1
ATOM 1995 O O . GLU A 1 256 ? -25.303 1.633 64.089 1.00 93.81 256 GLU A O 1
ATOM 2000 N N . VAL A 1 257 ? -26.270 2.789 65.754 1.00 95.44 257 VAL A N 1
ATOM 2001 C CA . VAL A 1 257 ? -27.341 3.362 64.915 1.00 95.44 257 VAL A CA 1
ATOM 2002 C C . VAL A 1 257 ? -26.770 4.310 63.860 1.00 95.44 257 VAL A C 1
ATOM 2004 O O . VAL A 1 257 ? -27.187 4.253 62.702 1.00 95.44 257 VAL A O 1
ATOM 2007 N N . GLU A 1 258 ? -25.810 5.162 64.228 1.00 95.56 258 GLU A N 1
ATOM 2008 C CA . GLU A 1 258 ? -25.142 6.043 63.264 1.00 95.56 258 GLU A CA 1
ATOM 2009 C C . GLU A 1 258 ? -24.210 5.265 62.318 1.00 95.56 258 GLU A C 1
ATOM 2011 O O . GLU A 1 258 ? -24.147 5.596 61.135 1.00 95.56 258 GLU A O 1
ATOM 2016 N N . ALA A 1 259 ? -23.554 4.191 62.774 1.00 96.38 259 ALA A N 1
ATOM 2017 C CA . ALA A 1 259 ? -22.754 3.324 61.904 1.00 96.38 259 ALA A CA 1
ATOM 2018 C C . ALA A 1 259 ? -23.607 2.664 60.799 1.00 96.38 259 ALA A C 1
ATOM 2020 O O . ALA A 1 259 ? -23.267 2.757 59.617 1.00 96.38 259 ALA A O 1
ATOM 2021 N N . ASP A 1 260 ? -24.765 2.089 61.148 1.00 96.56 260 ASP A N 1
ATOM 2022 C CA . ASP A 1 260 ? -25.687 1.517 60.155 1.00 96.56 260 ASP A CA 1
ATOM 2023 C C . ASP A 1 260 ? -26.263 2.598 59.213 1.00 96.56 260 ASP A C 1
ATOM 2025 O O . ASP A 1 260 ? -26.445 2.358 58.016 1.00 96.56 260 ASP A O 1
ATOM 2029 N N . ARG A 1 261 ? -26.495 3.825 59.707 1.00 96.38 261 ARG A N 1
ATOM 2030 C CA . ARG A 1 261 ? -26.917 4.978 58.887 1.00 96.38 261 ARG A CA 1
ATOM 2031 C C . ARG A 1 261 ? -25.846 5.395 57.872 1.00 96.38 261 ARG A C 1
ATOM 2033 O O . ARG A 1 261 ? -26.178 5.725 56.728 1.00 96.38 261 ARG A O 1
ATOM 2040 N N . ILE A 1 262 ? -24.572 5.382 58.265 1.00 97.88 262 ILE A N 1
ATOM 2041 C CA . ILE A 1 262 ? -23.445 5.611 57.350 1.00 97.88 262 ILE A CA 1
ATOM 2042 C C . ILE A 1 262 ? -23.431 4.505 56.287 1.00 97.88 262 ILE A C 1
ATOM 2044 O O . ILE A 1 262 ? -23.392 4.821 55.100 1.00 97.88 262 ILE A O 1
ATOM 2048 N N . GLY A 1 263 ? -23.620 3.239 56.676 1.00 97.56 263 GLY A N 1
ATOM 2049 C CA . GLY A 1 263 ? -23.750 2.109 55.747 1.00 97.56 263 GLY A CA 1
ATOM 2050 C C . GLY A 1 263 ? -24.880 2.266 54.716 1.00 97.56 263 GLY A C 1
ATOM 2051 O O . GLY A 1 263 ? -24.675 2.003 53.529 1.00 97.56 263 GLY A O 1
ATOM 2052 N N . VAL A 1 264 ? -26.054 2.772 55.122 1.00 98.19 264 VAL A N 1
ATOM 2053 C CA . VAL A 1 264 ? -27.146 3.141 54.191 1.00 98.19 264 VAL A CA 1
ATOM 2054 C C . VAL A 1 264 ? -26.702 4.228 53.211 1.00 98.19 264 VAL A C 1
ATOM 2056 O O . VAL A 1 264 ? -26.997 4.141 52.019 1.00 98.19 264 VAL A O 1
ATOM 2059 N N . THR A 1 265 ? -25.991 5.242 53.702 1.00 98.06 265 THR A N 1
ATOM 2060 C CA . THR A 1 265 ? -25.527 6.380 52.894 1.00 98.06 265 THR A CA 1
ATOM 2061 C C . THR A 1 265 ? -24.473 5.939 51.873 1.00 98.06 265 THR A C 1
ATOM 2063 O O . THR A 1 265 ? -24.575 6.277 50.696 1.00 98.06 265 THR A O 1
ATOM 2066 N N . GLU A 1 266 ? -23.517 5.099 52.273 1.00 97.88 266 GLU A N 1
ATOM 2067 C CA . GLU A 1 266 ? -22.552 4.485 51.357 1.00 97.88 266 GLU A CA 1
ATOM 2068 C C . GLU A 1 266 ? -23.224 3.622 50.285 1.00 97.88 266 GLU A C 1
ATOM 2070 O O . GLU A 1 266 ? -22.855 3.691 49.112 1.00 97.88 266 GLU A O 1
ATOM 2075 N N . ALA A 1 267 ? -24.197 2.791 50.670 1.00 97.94 267 ALA A N 1
ATOM 2076 C CA . ALA A 1 267 ? -24.920 1.943 49.729 1.00 97.94 267 ALA A CA 1
ATOM 2077 C C . ALA A 1 267 ? -25.746 2.775 48.730 1.00 97.94 267 ALA A C 1
ATOM 2079 O O . ALA A 1 267 ? -25.840 2.408 47.558 1.00 97.94 267 ALA A O 1
ATOM 2080 N N . GLN A 1 268 ? -26.285 3.920 49.164 1.00 97.69 268 GLN A N 1
ATOM 2081 C CA . GLN A 1 268 ? -26.984 4.874 48.302 1.00 97.69 268 GLN A CA 1
ATOM 2082 C C . GLN A 1 268 ? -26.016 5.507 47.291 1.00 97.69 268 GLN A C 1
ATOM 2084 O O . GLN A 1 268 ? -26.277 5.457 46.093 1.00 97.69 268 GLN A O 1
ATOM 2089 N N . ILE A 1 269 ? -24.850 5.988 47.739 1.00 98.38 269 ILE A N 1
ATOM 2090 C CA . ILE A 1 269 ? -23.802 6.539 46.858 1.00 98.38 269 ILE A CA 1
ATOM 2091 C C . ILE A 1 269 ? -23.331 5.492 45.830 1.00 98.38 269 ILE A C 1
ATOM 2093 O O . ILE A 1 269 ? -23.175 5.806 44.648 1.00 98.38 269 ILE A O 1
ATOM 2097 N N . LYS A 1 270 ? -23.149 4.230 46.248 1.00 97.88 270 LYS A N 1
ATOM 2098 C CA . LYS A 1 270 ? -22.783 3.112 45.356 1.00 97.88 270 LYS A CA 1
ATOM 2099 C C . LYS A 1 270 ? -23.870 2.844 44.303 1.00 97.88 270 LYS A C 1
ATOM 2101 O O . LYS A 1 270 ? -23.541 2.651 43.132 1.00 97.88 270 LYS A O 1
ATOM 2106 N N . LEU A 1 271 ? -25.148 2.884 44.688 1.00 98.25 271 LEU A N 1
ATOM 2107 C CA . LEU A 1 271 ? -26.281 2.746 43.768 1.00 98.25 271 LEU A CA 1
ATOM 2108 C C . LEU A 1 271 ? -26.358 3.895 42.759 1.00 98.25 271 LEU A C 1
ATOM 2110 O O . LEU A 1 271 ? -26.526 3.645 41.566 1.00 98.25 271 LEU A O 1
ATOM 2114 N N . ASP A 1 272 ? -26.233 5.138 43.216 1.00 98.00 272 ASP A N 1
ATOM 2115 C CA . ASP A 1 272 ? -26.349 6.305 42.342 1.00 98.00 272 ASP A CA 1
ATOM 2116 C C . ASP A 1 272 ? -25.156 6.390 41.378 1.00 98.00 272 ASP A C 1
ATOM 2118 O O . ASP A 1 272 ? -25.344 6.652 40.191 1.00 98.00 272 ASP A O 1
ATOM 2122 N N . SER A 1 273 ? -23.951 6.012 41.826 1.00 98.06 273 SER A N 1
ATOM 2123 C CA . SER A 1 273 ? -22.789 5.815 40.949 1.00 98.06 273 SER A CA 1
ATOM 2124 C C . SER A 1 273 ? -23.030 4.735 39.884 1.00 98.06 273 SER A C 1
ATOM 2126 O O . SER A 1 273 ? -22.710 4.943 38.713 1.00 98.06 273 SER A O 1
ATOM 2128 N N . ALA A 1 274 ? -23.624 3.591 40.247 1.00 98.00 274 ALA A N 1
ATOM 2129 C CA . ALA A 1 274 ? -23.942 2.527 39.291 1.00 98.00 274 ALA A CA 1
ATOM 2130 C C . ALA A 1 2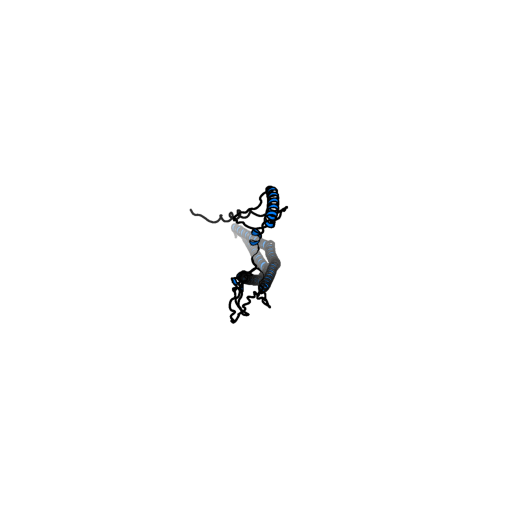74 ? -25.009 2.961 38.265 1.00 98.00 274 ALA A C 1
ATOM 2132 O O . ALA A 1 274 ? -24.860 2.698 37.070 1.00 98.00 274 ALA A O 1
ATOM 2133 N N . LYS A 1 275 ? -26.055 3.672 38.710 1.00 97.75 275 LYS A N 1
ATOM 2134 C CA . LYS A 1 275 ? -27.092 4.238 37.830 1.00 97.75 275 LYS A CA 1
ATOM 2135 C C . LYS A 1 275 ? -26.514 5.266 36.864 1.00 97.75 275 LYS A C 1
ATOM 2137 O O . LYS A 1 275 ? -26.843 5.241 35.681 1.00 97.75 275 LYS A O 1
ATOM 2142 N N . GLU A 1 276 ? -25.633 6.137 37.346 1.00 97.69 276 GLU A N 1
ATOM 2143 C CA . GLU A 1 276 ? -25.013 7.171 36.521 1.00 97.69 276 GLU A CA 1
ATOM 2144 C C . GLU A 1 276 ? -24.063 6.574 35.472 1.00 97.69 276 GLU A C 1
ATOM 2146 O O . GLU A 1 276 ? -24.068 7.019 34.325 1.00 97.69 276 GLU A O 1
ATOM 2151 N N . LYS A 1 277 ? -23.332 5.498 35.802 1.00 96.88 277 LYS A N 1
ATOM 2152 C CA . LYS A 1 277 ? -22.552 4.719 34.820 1.00 96.88 277 LYS A CA 1
ATOM 2153 C C . LYS A 1 277 ? -23.437 4.138 33.712 1.00 96.88 277 LYS A C 1
ATOM 2155 O O . LYS A 1 277 ? -23.116 4.315 32.538 1.00 96.88 277 LYS A O 1
ATOM 2160 N N . LEU A 1 278 ? -24.565 3.511 34.066 1.00 97.19 278 LEU A N 1
ATOM 2161 C CA . LEU A 1 278 ? -25.536 2.995 33.090 1.00 97.19 278 LEU A CA 1
ATOM 2162 C C . LEU A 1 278 ? -26.105 4.124 32.208 1.00 97.19 278 LEU A C 1
ATOM 2164 O O . LEU A 1 278 ? -26.170 3.981 30.987 1.00 97.19 278 LEU A O 1
ATOM 2168 N N . ARG A 1 279 ? -26.439 5.279 32.803 1.00 96.88 279 ARG A N 1
ATOM 2169 C CA . ARG A 1 279 ? -26.907 6.473 32.078 1.00 96.88 279 ARG A CA 1
ATOM 2170 C C . ARG A 1 279 ? -25.858 6.992 31.091 1.00 96.88 279 ARG A C 1
ATOM 2172 O O . ARG A 1 279 ? -26.208 7.355 29.966 1.00 96.88 279 ARG A O 1
ATOM 2179 N N . LEU A 1 280 ? -24.585 7.036 31.493 1.00 97.44 280 LEU A N 1
ATOM 2180 C CA . LEU A 1 280 ? -23.478 7.458 30.632 1.00 97.44 280 LEU A CA 1
ATOM 2181 C C . LEU A 1 280 ? -23.287 6.505 29.447 1.00 97.44 280 LEU A C 1
ATOM 2183 O O . LEU A 1 280 ? -23.183 6.966 28.308 1.00 97.44 280 LEU A O 1
ATOM 2187 N N . LEU A 1 281 ? -23.309 5.195 29.718 1.00 95.69 281 LEU A N 1
ATOM 2188 C CA . LEU A 1 281 ? -23.193 4.135 28.718 1.00 95.69 281 LEU A CA 1
ATOM 2189 C C . LEU A 1 281 ? -24.282 4.258 27.641 1.00 95.69 281 LEU A C 1
ATOM 2191 O O . LEU A 1 281 ? -23.969 4.355 26.455 1.00 95.69 281 LEU A O 1
ATOM 2195 N N . GLN A 1 282 ? -25.550 4.329 28.059 1.00 94.31 282 GLN A N 1
ATOM 2196 C CA . GLN A 1 282 ? -26.700 4.420 27.155 1.00 94.31 282 GLN A CA 1
ATOM 2197 C C . GLN A 1 282 ? -26.753 5.746 26.379 1.00 94.31 282 GLN A C 1
ATOM 2199 O O . GLN A 1 282 ? -27.032 5.753 25.180 1.00 94.31 282 GLN A O 1
ATOM 2204 N N . LYS A 1 283 ? -26.521 6.889 27.044 1.00 93.31 283 LYS A N 1
ATOM 2205 C CA . LYS A 1 283 ? -26.765 8.209 26.435 1.00 93.31 283 LYS A CA 1
ATOM 2206 C C . LYS A 1 283 ? -25.580 8.754 25.639 1.00 93.31 283 LYS A C 1
ATOM 2208 O O . LYS A 1 283 ? -25.804 9.417 24.629 1.00 93.31 283 LYS A O 1
ATOM 2213 N N . TYR A 1 284 ? -24.347 8.505 26.083 1.00 95.44 284 TYR A N 1
ATOM 2214 C CA . TYR A 1 284 ? -23.145 9.101 25.490 1.00 95.44 284 TYR A CA 1
ATOM 2215 C C . TYR A 1 284 ? -22.240 8.060 24.839 1.00 95.44 284 TYR A C 1
ATOM 2217 O O . TYR A 1 284 ? -21.907 8.225 23.667 1.00 95.44 284 TYR A O 1
ATOM 2225 N N . THR A 1 285 ? -21.868 6.990 25.550 1.00 95.00 285 THR A N 1
ATOM 2226 C CA . THR A 1 285 ? -20.919 5.994 25.022 1.00 95.00 285 THR A CA 1
ATOM 2227 C C . THR A 1 285 ? -21.469 5.312 23.774 1.00 95.00 285 THR A C 1
ATOM 2229 O O . THR A 1 285 ? -20.799 5.336 22.747 1.00 95.00 285 THR A O 1
ATOM 2232 N N . TYR A 1 286 ? -22.711 4.816 23.816 1.00 94.69 286 TYR A N 1
ATOM 2233 C CA . TYR A 1 286 ? -23.378 4.214 22.657 1.00 94.69 286 TYR A CA 1
ATOM 2234 C C . TYR A 1 286 ? -23.383 5.148 21.439 1.00 94.69 286 TYR A C 1
ATOM 2236 O O . TYR A 1 286 ? -22.867 4.804 20.378 1.00 94.69 286 TYR A O 1
ATOM 2244 N N . GLN A 1 287 ? -23.900 6.373 21.603 1.00 95.19 287 GLN A N 1
ATOM 2245 C CA . GLN A 1 287 ? -24.000 7.334 20.500 1.00 95.19 287 GLN A CA 1
ATOM 2246 C C . GLN A 1 287 ? -22.636 7.745 19.940 1.00 95.19 287 GLN A C 1
ATOM 2248 O O . GLN A 1 287 ? -22.534 8.016 18.743 1.00 95.19 287 GLN A O 1
ATOM 2253 N N . ARG A 1 288 ? -21.603 7.826 20.787 1.00 97.12 288 ARG A N 1
ATOM 2254 C CA . ARG A 1 288 ? -20.240 8.139 20.358 1.00 97.12 288 ARG A CA 1
ATOM 2255 C C . ARG A 1 288 ? -19.653 6.978 19.559 1.00 97.12 288 ARG A C 1
ATOM 2257 O O . ARG A 1 288 ? -19.274 7.182 18.412 1.00 97.12 288 ARG A O 1
ATOM 2264 N N . THR A 1 289 ? -19.643 5.773 20.125 1.00 96.25 289 THR A N 1
ATOM 2265 C CA . THR A 1 289 ? -19.022 4.592 19.509 1.00 96.25 289 THR A CA 1
ATOM 2266 C C . THR A 1 289 ? -19.721 4.187 18.208 1.00 96.25 289 THR A C 1
ATOM 2268 O O . THR A 1 289 ? -19.041 3.927 17.219 1.00 96.25 289 THR A O 1
ATOM 2271 N N . VAL A 1 290 ? -21.060 4.231 18.143 1.00 95.94 290 VAL A N 1
ATOM 2272 C CA . VAL A 1 290 ? -21.807 3.990 16.891 1.00 95.94 290 VAL A CA 1
ATOM 2273 C C . VAL A 1 290 ? -21.424 5.003 15.810 1.00 95.94 290 VAL A C 1
ATOM 2275 O O . VAL A 1 290 ? -21.188 4.617 14.668 1.00 95.94 290 VAL A O 1
ATOM 2278 N N . LYS A 1 291 ? -21.305 6.297 16.148 1.00 97.50 291 LYS A N 1
ATOM 2279 C CA . LYS A 1 291 ? -20.844 7.315 15.188 1.00 97.50 291 LYS A CA 1
ATOM 2280 C C . LYS A 1 291 ? -19.406 7.051 14.742 1.00 97.50 291 LYS A C 1
ATOM 2282 O O . LYS A 1 291 ? -19.154 7.045 13.546 1.00 97.50 291 LYS A O 1
ATOM 2287 N N . GLU A 1 292 ? -18.487 6.779 15.667 1.00 97.50 292 GLU A N 1
ATOM 2288 C CA . GLU A 1 292 ? -17.083 6.474 15.354 1.00 97.50 292 GLU A CA 1
ATOM 2289 C C . GLU A 1 292 ? -16.942 5.257 14.421 1.00 97.50 292 GLU A C 1
ATOM 2291 O O . GLU A 1 292 ? -16.199 5.319 13.443 1.00 97.50 292 GLU A O 1
ATOM 2296 N N . LEU A 1 293 ? -17.669 4.163 14.677 1.00 97.81 293 LEU A N 1
ATOM 2297 C CA . LEU A 1 293 ? -17.660 2.963 13.829 1.00 97.81 293 LEU A CA 1
ATOM 2298 C C . LEU A 1 293 ? -18.320 3.214 12.463 1.00 97.81 293 LEU A C 1
ATOM 2300 O O . LEU A 1 293 ? -17.792 2.802 11.431 1.00 97.81 293 LEU A O 1
ATOM 2304 N N . LYS A 1 294 ? -19.425 3.963 12.431 1.00 97.12 294 LYS A N 1
ATOM 2305 C CA . LYS A 1 294 ? -20.122 4.327 11.192 1.00 97.12 294 LYS A CA 1
ATOM 2306 C C . LYS A 1 294 ? -19.302 5.253 10.293 1.00 97.12 294 LYS A C 1
ATOM 2308 O O . LYS A 1 294 ? -19.311 5.069 9.075 1.00 97.12 294 LYS A O 1
ATOM 2313 N N . GLU A 1 295 ? -18.580 6.217 10.862 1.00 98.19 295 GLU A N 1
ATOM 2314 C CA . GLU A 1 295 ? -17.656 7.052 10.090 1.00 98.19 295 GLU A CA 1
ATOM 2315 C C . GLU A 1 295 ? -16.454 6.232 9.594 1.00 98.19 295 GLU A C 1
ATOM 2317 O O . GLU A 1 295 ? -16.122 6.336 8.419 1.00 98.19 295 GLU A O 1
ATOM 2322 N N . LYS A 1 296 ? -15.892 5.301 10.387 1.00 97.88 296 LYS A N 1
ATOM 2323 C CA . LYS A 1 296 ? -14.853 4.363 9.899 1.00 97.88 296 LYS A CA 1
ATOM 2324 C C . LYS A 1 296 ? -15.317 3.539 8.689 1.00 97.88 296 LYS A C 1
ATOM 2326 O O . LYS A 1 296 ? -14.556 3.390 7.731 1.00 97.88 296 LYS A O 1
ATOM 2331 N N . ALA A 1 297 ? -16.552 3.032 8.700 1.00 97.50 297 ALA A N 1
ATOM 2332 C CA . ALA A 1 297 ? -17.131 2.324 7.556 1.00 97.50 297 ALA A CA 1
ATOM 2333 C C . ALA A 1 297 ? -17.336 3.260 6.344 1.00 97.50 297 ALA A C 1
ATOM 2335 O O . ALA A 1 297 ? -16.982 2.912 5.215 1.00 97.50 297 ALA A O 1
ATOM 2336 N N . ARG A 1 298 ? -17.824 4.493 6.560 1.00 97.62 298 ARG A N 1
ATOM 2337 C CA . ARG A 1 298 ? -17.930 5.516 5.501 1.00 97.62 298 ARG A CA 1
ATOM 2338 C C . ARG A 1 298 ? -16.565 5.870 4.901 1.00 97.62 298 ARG A C 1
ATOM 2340 O O . ARG A 1 298 ? -16.467 6.006 3.679 1.00 97.62 298 ARG A O 1
ATOM 2347 N N . ASP A 1 299 ? -15.527 5.996 5.719 1.00 97.25 299 ASP A N 1
ATOM 2348 C CA . ASP A 1 299 ? -14.163 6.296 5.285 1.00 97.25 299 ASP A CA 1
ATOM 2349 C C . ASP A 1 299 ? -13.571 5.142 4.473 1.00 97.25 299 ASP A C 1
ATOM 2351 O O . ASP A 1 299 ? -13.010 5.374 3.401 1.00 97.25 299 ASP A O 1
ATOM 2355 N N . ALA A 1 300 ? -13.761 3.891 4.912 1.00 97.56 300 ALA A N 1
ATOM 2356 C CA . ALA A 1 300 ? -13.370 2.708 4.144 1.00 97.56 300 ALA A CA 1
ATOM 2357 C C . ALA A 1 300 ? -14.063 2.675 2.767 1.00 97.56 300 ALA A C 1
ATOM 2359 O O . ALA A 1 300 ? -13.398 2.530 1.738 1.00 97.56 300 ALA A O 1
ATOM 2360 N N . LYS A 1 301 ? -15.376 2.938 2.723 1.00 96.69 301 LYS A N 1
ATOM 2361 C CA . LYS A 1 301 ? -16.154 3.038 1.477 1.00 96.69 301 LYS A CA 1
ATOM 2362 C C . LYS A 1 301 ? -15.678 4.169 0.561 1.00 96.69 301 LYS A C 1
ATOM 2364 O O . LYS A 1 301 ? -15.563 3.993 -0.652 1.00 96.69 301 LYS A O 1
ATOM 2369 N N . SER A 1 302 ? -15.356 5.323 1.137 1.00 96.69 302 SER A N 1
ATOM 2370 C CA . SER A 1 302 ? -14.835 6.484 0.403 1.00 96.69 302 SER A CA 1
ATOM 2371 C C . SER A 1 302 ? -13.419 6.236 -0.128 1.00 96.69 302 SER A C 1
ATOM 2373 O O . SER A 1 302 ? -13.066 6.702 -1.213 1.00 96.69 302 SER A O 1
ATOM 2375 N N . ASN A 1 303 ? -12.614 5.453 0.594 1.00 96.94 303 ASN A N 1
ATOM 2376 C CA . ASN A 1 303 ? -11.292 5.022 0.155 1.00 96.94 303 ASN A CA 1
ATOM 2377 C C . ASN A 1 303 ? -11.365 4.086 -1.062 1.00 96.94 303 ASN A C 1
ATOM 2379 O O . ASN A 1 303 ? -10.587 4.265 -1.993 1.00 96.94 303 ASN A O 1
ATOM 2383 N N . ILE A 1 304 ? -12.332 3.161 -1.118 1.00 97.25 304 ILE A N 1
ATOM 2384 C CA . ILE A 1 304 ? -12.564 2.308 -2.301 1.00 97.25 304 ILE A CA 1
ATOM 2385 C C . ILE A 1 304 ? -12.846 3.164 -3.548 1.00 97.25 304 ILE A C 1
ATOM 2387 O O . ILE A 1 304 ? -12.244 2.952 -4.603 1.00 97.25 304 ILE A O 1
ATOM 2391 N N . ALA A 1 305 ? -13.713 4.177 -3.431 1.00 95.69 305 ALA A N 1
ATOM 2392 C CA . ALA A 1 305 ? -14.008 5.094 -4.534 1.00 95.69 305 ALA A CA 1
ATOM 2393 C C . ALA A 1 305 ? -12.764 5.888 -4.981 1.00 95.69 305 ALA A C 1
ATOM 2395 O O . ALA A 1 305 ? -12.506 6.012 -6.181 1.00 95.69 305 ALA A O 1
ATOM 2396 N N . ARG A 1 306 ? -11.957 6.367 -4.023 1.00 96.56 306 ARG A N 1
ATOM 2397 C CA . ARG A 1 306 ? -10.684 7.054 -4.291 1.00 96.56 306 ARG A CA 1
ATOM 2398 C C . ARG A 1 306 ? -9.692 6.147 -5.021 1.00 96.56 306 ARG A C 1
ATOM 2400 O O . ARG A 1 306 ? -9.168 6.560 -6.050 1.00 96.56 306 ARG A O 1
ATOM 2407 N N . LEU A 1 307 ? -9.489 4.920 -4.533 1.00 97.75 307 LEU A N 1
ATOM 2408 C CA . LEU A 1 307 ? -8.589 3.928 -5.130 1.00 97.75 307 LEU A CA 1
ATOM 2409 C C . LEU A 1 307 ? -9.008 3.545 -6.551 1.00 97.75 307 LEU A C 1
ATOM 2411 O O . LEU A 1 307 ? -8.148 3.414 -7.418 1.00 97.75 307 LEU A O 1
ATOM 2415 N N . LYS A 1 308 ? -10.315 3.434 -6.824 1.00 95.44 308 LYS A N 1
ATOM 2416 C CA . LYS A 1 308 ? -10.821 3.186 -8.180 1.00 95.44 308 LYS A CA 1
ATOM 2417 C C . LYS A 1 308 ? -10.454 4.323 -9.141 1.00 95.44 308 LYS A C 1
ATOM 2419 O O . LYS A 1 308 ? -10.001 4.052 -10.250 1.00 95.44 308 LYS A O 1
ATOM 2424 N N . LEU A 1 309 ? -10.618 5.579 -8.718 1.00 96.50 309 LEU A N 1
ATOM 2425 C CA . LEU A 1 309 ? -10.272 6.752 -9.531 1.00 96.50 309 LEU A CA 1
ATOM 2426 C C . LEU A 1 309 ? -8.755 6.897 -9.721 1.00 96.50 309 LEU A C 1
ATOM 2428 O O . LEU A 1 309 ? -8.298 7.030 -10.855 1.00 96.50 309 LEU A O 1
ATOM 2432 N N . SER A 1 310 ? -7.962 6.820 -8.646 1.00 96.06 310 SER A N 1
ATOM 2433 C CA . SER A 1 310 ? -6.501 6.933 -8.742 1.00 96.06 310 SER A CA 1
ATOM 2434 C C . SER A 1 310 ? -5.886 5.759 -9.501 1.00 96.06 310 SER A C 1
ATOM 2436 O O . SER A 1 310 ? -5.017 5.968 -10.338 1.00 96.06 310 SER A O 1
ATOM 2438 N N . GLY A 1 311 ? -6.366 4.535 -9.266 1.00 97.06 311 GLY A N 1
ATOM 2439 C CA . GLY A 1 311 ? -5.899 3.335 -9.955 1.00 97.06 311 GLY A CA 1
ATOM 2440 C C . GLY A 1 311 ? -6.199 3.362 -11.453 1.00 97.06 311 GLY A C 1
ATOM 2441 O O . GLY A 1 311 ? -5.337 2.977 -12.242 1.00 97.06 311 GLY A O 1
ATOM 2442 N N . ALA A 1 312 ? -7.370 3.868 -11.859 1.00 96.06 312 ALA A N 1
ATOM 2443 C CA . ALA A 1 312 ? -7.700 4.074 -13.270 1.00 96.06 312 ALA A CA 1
ATOM 2444 C C . ALA A 1 312 ? -6.813 5.152 -13.919 1.00 96.06 312 ALA A C 1
ATOM 2446 O O . ALA A 1 312 ? -6.288 4.927 -15.006 1.00 96.06 312 ALA A O 1
ATOM 2447 N N . ALA A 1 313 ? -6.585 6.282 -13.239 1.00 97.94 313 ALA A N 1
ATOM 2448 C CA . ALA A 1 313 ? -5.713 7.348 -13.738 1.00 97.94 313 ALA A CA 1
ATOM 2449 C C . ALA A 1 313 ? -4.249 6.888 -13.883 1.00 97.94 313 ALA A C 1
ATOM 2451 O O . ALA A 1 313 ? -3.635 7.096 -14.929 1.00 97.94 313 ALA A O 1
ATOM 2452 N N . SER A 1 314 ? -3.698 6.201 -12.874 1.00 97.19 314 SER A N 1
ATOM 2453 C CA . SER A 1 314 ? -2.354 5.615 -12.949 1.00 97.19 314 SER A CA 1
ATOM 2454 C C . SER A 1 314 ? -2.252 4.561 -14.049 1.00 97.19 314 SER A C 1
ATOM 2456 O O . SER A 1 314 ? -1.251 4.522 -14.760 1.00 97.19 314 SER A O 1
ATOM 2458 N N . LEU A 1 315 ? -3.280 3.725 -14.226 1.00 97.69 315 LEU A N 1
ATOM 2459 C CA . LEU A 1 315 ? -3.290 2.724 -15.287 1.00 97.69 315 LEU A CA 1
ATOM 2460 C C . LEU A 1 315 ? -3.277 3.373 -16.679 1.00 97.69 315 LEU A C 1
ATOM 2462 O O . LEU A 1 315 ? -2.427 3.013 -17.488 1.00 97.69 315 LEU A O 1
ATOM 2466 N N . ALA A 1 316 ? -4.131 4.372 -16.920 1.00 98.12 316 ALA A N 1
ATOM 2467 C CA . ALA A 1 316 ? -4.163 5.114 -18.180 1.00 98.12 316 ALA A CA 1
ATOM 2468 C C . ALA A 1 316 ? -2.814 5.790 -18.494 1.00 98.12 316 ALA A C 1
ATOM 2470 O O . ALA A 1 316 ? -2.361 5.768 -19.638 1.00 98.12 316 ALA A O 1
ATOM 2471 N N . GLN A 1 317 ? -2.122 6.324 -17.479 1.00 97.88 317 GLN A N 1
ATOM 2472 C CA . GLN A 1 317 ? -0.781 6.892 -17.647 1.00 97.88 317 GLN A CA 1
ATOM 2473 C C . GLN A 1 317 ? 0.250 5.833 -18.080 1.00 97.88 317 GLN A C 1
ATOM 2475 O O . GLN A 1 317 ? 1.080 6.098 -18.957 1.00 97.88 317 GLN A O 1
ATOM 2480 N N . TYR A 1 318 ? 0.214 4.629 -17.497 1.00 98.25 318 TYR A N 1
ATOM 2481 C CA . TYR A 1 318 ? 1.103 3.535 -17.906 1.00 98.25 318 TYR A CA 1
ATOM 2482 C C . TYR A 1 318 ? 0.743 2.960 -19.280 1.00 98.25 318 TYR A C 1
ATOM 2484 O O . TYR A 1 318 ? 1.655 2.625 -20.033 1.00 98.25 318 TYR A O 1
ATOM 2492 N N . GLU A 1 319 ? -0.541 2.877 -19.629 1.00 97.50 319 GLU A N 1
ATOM 2493 C CA . GLU A 1 319 ? -1.002 2.411 -20.944 1.00 97.50 319 GLU A CA 1
ATOM 2494 C C . GLU A 1 319 ? -0.597 3.399 -22.050 1.00 97.50 319 GLU A C 1
ATOM 2496 O O . GLU A 1 319 ? 0.063 2.989 -23.002 1.00 97.50 319 GLU A O 1
ATOM 2501 N N . SER A 1 320 ? -0.807 4.707 -21.858 1.00 98.31 320 SER A N 1
ATOM 2502 C CA . SER A 1 320 ? -0.296 5.753 -22.764 1.00 98.31 320 SER A CA 1
ATOM 2503 C C . SER A 1 320 ? 1.237 5.723 -22.899 1.00 98.31 320 SER A C 1
ATOM 2505 O O . SER A 1 320 ? 1.788 5.851 -23.995 1.00 98.31 320 SER A O 1
ATOM 2507 N N . THR A 1 321 ? 1.953 5.479 -21.794 1.00 98.00 321 THR A N 1
ATOM 2508 C CA . THR A 1 321 ? 3.416 5.311 -21.828 1.00 98.00 321 THR A CA 1
ATOM 2509 C C . THR A 1 321 ? 3.814 4.067 -22.629 1.00 98.00 321 THR A C 1
ATOM 2511 O O . THR A 1 321 ? 4.768 4.121 -23.403 1.00 98.00 321 THR A O 1
ATOM 2514 N N . PHE A 1 322 ? 3.097 2.951 -22.473 1.00 98.38 322 PHE A N 1
ATOM 2515 C CA . PHE A 1 322 ? 3.332 1.720 -23.228 1.00 98.38 322 PHE A CA 1
ATOM 2516 C C . PHE A 1 322 ? 3.096 1.917 -24.730 1.00 98.38 322 PHE A C 1
ATOM 2518 O O . PHE A 1 322 ? 3.985 1.575 -25.509 1.00 98.38 322 PHE A O 1
ATOM 2525 N N . GLU A 1 323 ? 1.987 2.543 -25.130 1.00 97.81 323 GLU A N 1
ATOM 2526 C CA . GLU A 1 323 ? 1.698 2.887 -26.530 1.00 97.81 323 GLU A CA 1
ATOM 2527 C C . GLU A 1 323 ? 2.801 3.771 -27.132 1.00 97.81 323 GLU A C 1
ATOM 2529 O O . GLU A 1 323 ? 3.334 3.467 -28.199 1.00 97.81 323 GLU A O 1
ATOM 2534 N N . SER A 1 324 ? 3.237 4.809 -26.409 1.00 98.06 324 SER A N 1
ATOM 2535 C CA . SER A 1 324 ? 4.348 5.671 -26.831 1.00 98.06 324 SER A CA 1
ATOM 2536 C C . SER A 1 324 ? 5.661 4.893 -27.029 1.00 98.06 324 SER A C 1
ATOM 2538 O O . SER A 1 324 ? 6.347 5.079 -28.038 1.00 98.06 324 SER A O 1
ATOM 2540 N N . ARG A 1 325 ? 6.016 3.976 -26.112 1.00 97.69 325 ARG A N 1
ATOM 2541 C CA . ARG A 1 325 ? 7.216 3.129 -26.269 1.00 97.69 325 ARG A CA 1
ATOM 2542 C C . ARG A 1 325 ? 7.067 2.095 -27.386 1.00 97.69 325 ARG A C 1
ATOM 2544 O O . ARG A 1 325 ? 8.070 1.780 -28.027 1.00 97.69 325 ARG A O 1
ATOM 2551 N N . GLN A 1 326 ? 5.857 1.597 -27.639 1.00 97.56 326 GLN A N 1
ATOM 2552 C CA . GLN A 1 326 ? 5.574 0.706 -28.759 1.00 97.56 326 GLN A CA 1
ATOM 2553 C C . GLN A 1 326 ? 5.771 1.423 -30.099 1.00 97.56 326 GLN A C 1
ATOM 2555 O O . GLN A 1 326 ? 6.568 0.957 -30.912 1.00 97.56 326 GLN A O 1
ATOM 2560 N N . LEU A 1 327 ? 5.143 2.587 -30.290 1.00 97.69 327 LEU A N 1
ATOM 2561 C CA . LEU A 1 327 ? 5.302 3.396 -31.502 1.00 97.69 327 LEU A CA 1
ATOM 2562 C C . LEU A 1 327 ? 6.773 3.757 -31.752 1.00 97.69 327 LEU A C 1
ATOM 2564 O O . LEU A 1 327 ? 7.260 3.609 -32.870 1.00 97.69 327 LEU A O 1
ATOM 2568 N N . ASN A 1 328 ? 7.518 4.145 -30.711 1.00 97.19 328 ASN A N 1
ATOM 2569 C CA . ASN A 1 328 ? 8.949 4.426 -30.848 1.00 97.19 328 ASN A CA 1
ATOM 2570 C C . ASN A 1 328 ? 9.743 3.192 -31.313 1.00 97.19 328 ASN A C 1
ATOM 2572 O O . ASN A 1 328 ? 10.607 3.302 -32.175 1.00 97.19 328 ASN A O 1
ATOM 2576 N N . TYR A 1 329 ? 9.462 2.005 -30.768 1.00 97.81 329 TYR A N 1
ATOM 2577 C CA . TYR A 1 329 ? 10.114 0.767 -31.206 1.00 97.81 329 TYR A CA 1
ATOM 2578 C C . TYR A 1 329 ? 9.776 0.406 -32.663 1.00 97.81 329 TYR A C 1
ATOM 2580 O O . TYR A 1 329 ? 10.650 -0.043 -33.405 1.00 97.81 329 TYR A O 1
ATOM 2588 N N . GLU A 1 330 ? 8.536 0.640 -33.098 1.00 96.25 330 GLU A N 1
ATOM 2589 C CA . GLU A 1 330 ? 8.105 0.422 -34.483 1.00 96.25 330 GLU A CA 1
ATOM 2590 C C . GLU A 1 330 ? 8.786 1.392 -35.469 1.00 96.25 330 GLU A C 1
ATOM 2592 O O . GLU A 1 330 ? 9.221 0.959 -36.540 1.00 96.25 330 GLU A O 1
ATOM 2597 N N . VAL A 1 331 ? 8.968 2.663 -35.088 1.00 96.56 331 VAL A N 1
ATOM 2598 C CA . VAL A 1 331 ? 9.729 3.662 -35.866 1.00 96.56 331 VAL A CA 1
ATOM 2599 C C . VAL A 1 331 ? 11.202 3.258 -36.001 1.00 96.56 331 VAL A C 1
ATOM 2601 O O . VAL A 1 331 ? 11.706 3.164 -37.118 1.00 96.56 331 VAL A O 1
ATOM 2604 N N . GLU A 1 332 ? 11.874 2.908 -34.901 1.00 94.38 332 GLU A N 1
ATOM 2605 C CA . GLU A 1 332 ? 13.289 2.492 -34.916 1.00 94.38 332 GLU A CA 1
ATOM 2606 C C . GLU A 1 332 ? 13.523 1.230 -35.775 1.00 94.38 332 GLU A C 1
ATOM 2608 O O . GLU A 1 332 ? 14.552 1.096 -36.451 1.00 94.38 332 GLU A O 1
ATOM 2613 N N . LEU A 1 333 ? 12.550 0.308 -35.803 1.00 94.38 333 LEU A N 1
ATOM 2614 C CA . LEU A 1 333 ? 12.546 -0.845 -36.709 1.00 94.38 333 LEU A CA 1
ATOM 2615 C C . LEU A 1 333 ? 12.328 -0.453 -38.178 1.00 94.38 333 LEU A C 1
ATOM 2617 O O . LEU A 1 333 ? 12.902 -1.093 -39.065 1.00 94.38 333 LEU A O 1
ATOM 2621 N N . ALA A 1 334 ? 11.497 0.553 -38.458 1.00 94.25 334 ALA A N 1
ATOM 2622 C CA . ALA A 1 334 ? 11.282 1.062 -39.809 1.00 94.25 334 ALA A CA 1
ATOM 2623 C C . ALA A 1 334 ? 12.537 1.767 -40.350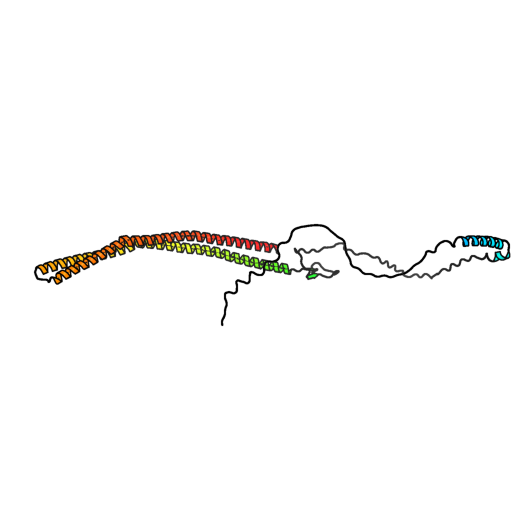 1.00 94.25 334 ALA A C 1
ATOM 2625 O O . ALA A 1 334 ? 12.938 1.507 -41.485 1.00 94.25 334 ALA A O 1
ATOM 2626 N N . ASP A 1 335 ? 13.219 2.567 -39.530 1.00 90.62 335 ASP A N 1
ATOM 2627 C CA . ASP A 1 335 ? 14.454 3.248 -39.929 1.00 90.62 335 ASP A CA 1
ATOM 2628 C C . ASP A 1 335 ? 15.620 2.277 -40.145 1.00 90.62 335 ASP A C 1
ATOM 2630 O O . ASP A 1 335 ? 16.365 2.409 -41.117 1.00 90.62 335 ASP A O 1
ATOM 2634 N N . MET A 1 336 ? 15.716 1.198 -39.366 1.00 89.38 336 MET A N 1
ATOM 2635 C CA . MET A 1 336 ? 16.685 0.127 -39.640 1.00 89.38 336 MET A CA 1
ATOM 2636 C C . MET A 1 336 ? 16.441 -0.597 -40.975 1.00 89.38 336 MET A C 1
ATOM 2638 O O . MET A 1 336 ? 17.394 -1.095 -41.576 1.00 89.38 336 MET A O 1
ATOM 2642 N N . LYS A 1 337 ? 15.197 -0.643 -41.478 1.00 88.31 337 LYS A N 1
ATOM 2643 C CA . LYS A 1 337 ? 14.911 -1.149 -42.835 1.00 88.31 337 LYS A CA 1
ATOM 2644 C C . LYS A 1 337 ? 15.360 -0.176 -43.929 1.00 88.31 337 LYS A C 1
ATOM 2646 O O . LYS A 1 337 ? 15.647 -0.638 -45.023 1.00 88.31 337 LYS A O 1
ATOM 2651 N N . ARG A 1 338 ? 15.441 1.131 -43.644 1.00 82.94 338 ARG A N 1
ATOM 2652 C CA . ARG A 1 338 ? 15.955 2.170 -44.563 1.00 82.94 338 ARG A CA 1
ATOM 2653 C C . ARG A 1 338 ? 17.489 2.248 -44.596 1.00 82.94 338 ARG A C 1
ATOM 2655 O O . ARG A 1 338 ? 18.045 2.848 -45.505 1.00 82.94 338 ARG A O 1
ATOM 2662 N N . VAL A 1 339 ? 18.166 1.686 -43.590 1.00 75.69 339 VAL A N 1
ATOM 2663 C CA . VAL A 1 339 ? 19.642 1.631 -43.465 1.00 75.69 339 VAL A CA 1
ATOM 2664 C C . VAL A 1 339 ? 20.228 0.324 -44.045 1.00 75.69 339 VAL A C 1
ATOM 2666 O O . VAL A 1 339 ? 21.445 0.134 -44.036 1.00 75.69 339 VAL A O 1
ATOM 2669 N N . LYS 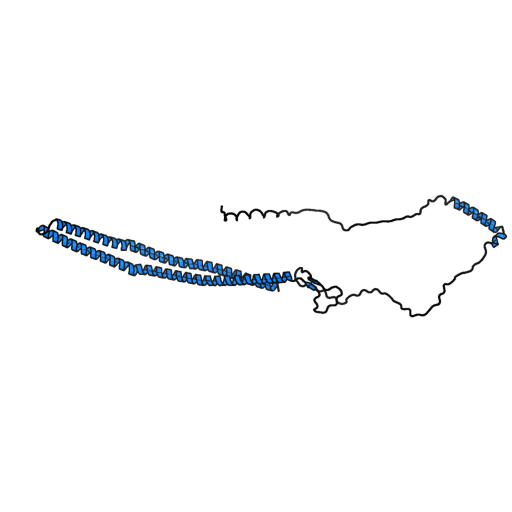A 1 340 ? 19.377 -0.583 -44.540 1.00 59.44 340 LYS A N 1
ATOM 2670 C CA . LYS A 1 340 ? 19.754 -1.826 -45.229 1.00 59.44 340 LYS A CA 1
ATOM 2671 C C . LYS A 1 340 ? 19.693 -1.682 -46.744 1.00 59.44 340 LYS A C 1
ATOM 2673 O O . LYS A 1 340 ? 20.545 -2.341 -47.374 1.00 59.44 340 LYS A O 1
#

Sequence (340 aa):
MPHDDATLRQETEQQHEQDIFMLNDTDSDINSPTIVSLPSATEPRSFGTSTKSRIVTWLIRSALLACVIAGGYFAWANPTIRSYFVSEKSDNTEYLLRKATRGLFRITVVERGQLDSMKNVTMVNQVQGSTTIISIVPEGTSVKKGDIVCVLDSSKLIDKQKSQKNNIATAKANLITASSNVKIQKVKNESDFAAANLKLDLAELDLKKYEEGEFLQQENESKGTVTVAQLSLTKAKESYEFTKRLAKKGYKTQIEVEADRIGVTEAQIKLDSAKEKLRLLQKYTYQRTVKELKEKARDAKSNIARLKLSGAASLAQYESTFESRQLNYEVELADMKRVK

Foldseek 3Di:
DDDDDDDPDPPPPPPDDDDDDDDDDDDDDDDDDDDDDDDDDDDDDDDDDDDDDDDPPPPVVVVVVVCVVVVVVVCVPDPVNVVVPDDDDDDPDDDPDDDDDDDPPDPDDDDDDDDDDPDDDDDDDPDPDDWDWPDADDPPDDDDVPDCGTDTDCPVLVVVLVVLVVLLVVLVVLLVVLVVQLVVLVVVLVVQLVVLVVQLVVLVVVLVCVVPPVLVVVLVVLVVQLVVLVVQLVVLVVVLVVQVVCVVVVNHDVVVNVVSVVSNVVSVVSNVVSVVVSVCSVPPVSVVVSVVSVVSSVVSVVVSVVSVVVSVVSSVVSVVSSVVSVVSSVVSVVVSVVSD

InterPro domains:
  IPR050465 UPF0194 membrane-associated transport protein [PTHR32347] (51-309)

Radius of gyration: 70.47 Å; chains: 1; bounding box: 126×75×210 Å

Secondary structure (DSSP, 8-state):
-----SS-SSSSSSSS-------------------------------------SSTTTHHHHHHHHHHHHHHHHHHH-TTTGGGS---------------------------PPP--S--------SSS---EEEEPPTT----TT---EEE--HHHHHHHHHHHHHHHHHHHHHHHHHHHHHHHHHHHHHHHHHHHHHHHHHHHHHHHIIIIIHHHHHHHHHHHHHHHHHHHHHHHHHHHHHHHHHTTTSS-HHHHHHHHHHHHHHHHHHHHHHHHHHHIIIIIHHHHHHHHHHHHHHHHHHHHHHHHHHHHHHHHHHHHHHHHHHHHHHHHHHHHH--

Organism: NCBI:txid652676